Protein 5AVD (pdb70)

CATH classification: 2.40.10.10 (+1 more: 2.40.10.10)

Sequence (240 aa):
VVGGGTTEEAQRRNNSWPSQISLQYRSGSSWAHTCCGGTLIRRQNNWVMTAAHCCVDREELTFRVVVGEHNLNNQNNGTEQYVGVQKKIVVHPYWNTTDDVAAGYDIALLRRLAQSVTLNSYVQLGVVLPRAGTIILLANNSPCYITGWGLTRTNGQQLAQQTLQQAYLLPTVDYAICSSSSYWGSSTVVKNNSMVCAGGGDDGGVVRSGCQGDSGGPLHCLVNGQYAVHGVTSFVSSRRLGCNVTRKPTVFTRVSAYISWINNVIASSN

Organism: Sus scrofa (NCBI:txid9823)

Radius of gyration: 16.13 Å; Cα contacts (8 Å, |Δi|>4): 700; chains: 1; bounding box: 45×36×41 Å

InterPro domains:
  IPR001254 Serine proteases, trypsin domain [PF00089] (27-259)
  IPR001254 Serine proteases, trypsin domain [PS50240] (27-264)
  IPR001254 Serine proteases, trypsin domain [SM00020] (26-259)
  IPR001254 Serine proteases, trypsin domain [cd00190] (27-262)
  IPR001314 Peptidase S1A, chymotrypsin family [PR00722] (57-72)
  IPR001314 Peptidase S1A, chymotrypsin family [PR00722] (115-129)
  IPR001314 Peptidase S1A, chymotrypsin family [PR00722] (207-219)
  IPR009003 Peptidase S1, PA clan [SSF50494] (20-264)
  IPR018114 Serine proteases, trypsin family, histidine active site [PS00134] (67-72)
  IPR033116 Serine proteases, trypsin family, serine active site [PS00135] (208-219)
  IPR050850 Peptidase S1 family, Elastase subfamily [PTHR24257] (5-263)

Secondary structure (DSSP, 8-state):
-BS-EEPPTTS-TTEEEEEEEETTEEEEEEEEEEEETTEEEE-GGGG-S---EEEEES--BTTS--S--EEEEEEEEEE-TT--TT-GGG----EEEEESSPPPPBTTB-PPPPPPTT--PPTT--EEEEES-BSSTT--B-SB-EEEE--EE-HHHHTSTTTTGGG--TTEEEE--SSS-B--TT-TT-EEEEEETTEEEEEEEEEE-BTTBSSBTTB-EEEEEGGGSHHHHHHHHHT-

Structure (mmCIF, N/CA/C/O backbone):
data_5AVD
#
_entry.id   5AVD
#
_cell.length_a   49.992
_cell.length_b   58.210
_cell.length_c   74.425
_cell.angle_alpha   90.00
_cell.angle_beta   90.00
_cell.angle_gamma   90.00
#
_symmetry.space_group_name_H-M   'P 21 21 21'
#
loop_
_entity.id
_entity.type
_entity.pdbx_description
1 polymer 'Chymotrypsin-like elastase family member 1'
2 non-polymer 'SULFATE ION'
3 water water
#
loop_
_atom_site.group_PDB
_atom_site.id
_atom_site.type_symbol
_atom_site.label_atom_id
_atom_site.label_alt_id
_atom_site.label_comp_id
_atom_site.label_asym_id
_atom_site.label_entity_id
_atom_site.label_seq_id
_atom_site.pdbx_PDB_ins_code
_atom_site.Cartn_x
_atom_site.Cartn_y
_atom_site.Cartn_z
_atom_site.occupancy
_atom_site.B_iso_or_equiv
_atom_site.auth_seq_id
_atom_site.auth_comp_id
_atom_site.auth_asym_id
_atom_site.auth_atom_id
_atom_site.pdbx_PDB_model_num
ATOM 1 N N . VAL A 1 1 ? -10.757 33.026 35.346 1.00 5.10 16 VAL A N 1
ATOM 2 C CA . VAL A 1 1 ? -11.694 33.785 36.251 1.00 5.11 16 VAL A CA 1
ATOM 3 C C . VAL A 1 1 ? -12.804 34.355 35.376 1.00 5.30 16 VAL A C 1
ATOM 4 O O . VAL A 1 1 ? -12.540 35.103 34.440 1.00 5.95 16 VAL A O 1
ATOM 8 N N . VAL A 1 2 ? -14.043 33.954 35.716 1.00 5.49 17 VAL A N 1
ATOM 9 C CA . VAL A 1 2 ? -15.229 34.488 35.048 1.00 5.88 17 VAL A CA 1
ATOM 10 C C . VAL A 1 2 ? -15.704 35.707 35.854 1.00 5.77 17 VAL A C 1
ATOM 11 O O . VAL A 1 2 ? -15.799 35.678 37.062 1.00 6.32 17 VAL A O 1
ATOM 15 N N . GLY A 1 3 ? -15.988 36.794 35.103 1.00 6.15 18 GLY A N 1
ATOM 16 C CA . GLY A 1 3 ? -16.599 37.935 35.742 1.00 6.45 18 GLY A CA 1
ATOM 17 C C . GLY A 1 3 ? -15.657 38.741 36.585 1.00 6.27 18 GLY A C 1
ATOM 18 O O . GLY A 1 3 ? -16.118 39.496 37.459 1.00 7.25 18 GLY A O 1
ATOM 19 N N A GLY A 1 4 ? -14.345 38.634 36.422 0.50 4.97 19 GLY A N 1
ATOM 20 N N B GLY A 1 4 ? -14.368 38.631 36.114 0.50 8.50 19 GLY A N 1
ATOM 21 C CA A GLY A 1 4 ? -13.401 39.450 37.105 0.50 4.12 19 GLY A CA 1
ATOM 22 C CA B GLY A 1 4 ? -13.145 39.221 36.641 0.50 11.74 19 GLY A CA 1
ATOM 23 C C A GLY A 1 4 ? -12.965 40.707 36.341 0.50 3.58 19 GLY A C 1
ATOM 24 C C B GLY A 1 4 ? -12.868 40.538 35.971 0.50 11.24 19 GLY A C 1
ATOM 25 O O A GLY A 1 4 ? -13.647 41.154 35.408 0.50 5.23 19 GLY A O 1
ATOM 26 O O B GLY A 1 4 ? -13.456 40.963 34.993 0.50 12.68 19 GLY A O 1
ATOM 27 N N A THR A 1 5 ? -11.865 41.292 36.853 0.50 3.33 20 THR A N 1
ATOM 28 N N B THR A 1 5 ? -11.882 41.145 36.529 0.50 8.10 20 THR A N 1
ATOM 29 C CA A THR A 1 5 ? -11.230 42.471 36.280 0.50 3.72 20 THR A CA 1
ATOM 30 C CA B THR A 1 5 ? -11.332 42.329 35.924 0.50 8.12 20 THR A CA 1
ATOM 31 C C A THR A 1 5 ? -9.727 42.238 36.206 0.50 3.70 20 THR A C 1
ATOM 32 C C B THR A 1 5 ? -9.822 42.127 35.935 0.50 7.30 20 THR A C 1
ATOM 33 O O A THR A 1 5 ? -9.192 41.366 36.857 0.50 3.38 20 THR A O 1
ATOM 34 O O B THR A 1 5 ? -9.357 41.151 36.557 0.50 10.69 20 THR A O 1
ATOM 41 N N A GLU A 1 6 ? -9.099 42.960 35.291 0.50 5.73 21 GLU A N 1
ATOM 42 N N B GLU A 1 6 ? -9.032 43.026 35.334 0.50 5.98 21 GLU A N 1
ATOM 43 C CA A GLU A 1 6 ? -7.647 42.869 35.245 0.50 5.81 21 GLU A CA 1
ATOM 44 C CA B GLU A 1 6 ? -7.566 42.889 35.236 0.50 5.85 21 GLU A CA 1
ATOM 45 C C A GLU A 1 6 ? -7.042 43.374 36.559 0.50 5.83 21 GLU A C 1
ATOM 46 C C B GLU A 1 6 ? -6.956 43.406 36.519 0.50 5.91 21 GLU A C 1
ATOM 47 O O A GLU A 1 6 ? -7.363 44.491 37.035 0.50 6.72 21 GLU A O 1
ATOM 48 O O B GLU A 1 6 ? -7.156 44.559 36.926 0.50 6.92 21 GLU A O 1
ATOM 59 N N . ALA A 1 7 ? -6.108 42.597 37.130 1.00 5.76 22 ALA A N 1
ATOM 60 C CA . ALA A 1 7 ? -5.363 43.009 38.331 1.00 6.22 22 ALA A CA 1
ATOM 61 C C . ALA A 1 7 ? -4.329 44.067 37.950 1.00 6.37 22 ALA A C 1
ATOM 62 O O . ALA A 1 7 ? -3.791 44.117 36.857 1.00 6.85 22 ALA A O 1
ATOM 64 N N . GLN A 1 8 ? -3.967 44.899 38.953 1.00 7.16 23 GLN A N 1
ATOM 65 C CA . GLN A 1 8 ? -2.739 45.665 38.862 1.00 7.79 23 GLN A CA 1
ATOM 66 C C . GLN A 1 8 ? -1.556 44.700 38.804 1.00 7.45 23 GLN A C 1
ATOM 67 O O . GLN A 1 8 ? -1.583 43.644 39.430 1.00 7.47 23 GLN A O 1
ATOM 73 N N A ARG A 1 9 ? -0.478 45.116 38.137 0.50 7.51 24 ARG A N 1
ATOM 74 N N B ARG A 1 9 ? -0.477 45.116 38.138 0.50 7.69 24 ARG A N 1
ATOM 75 C CA A ARG A 1 9 ? 0.652 44.210 37.910 0.50 7.20 24 ARG A CA 1
ATOM 76 C CA B ARG A 1 9 ? 0.651 44.206 37.901 0.50 7.40 24 ARG A CA 1
ATOM 77 C C A ARG A 1 9 ? 1.398 43.825 39.187 0.50 6.57 24 ARG A C 1
ATOM 78 C C B ARG A 1 9 ? 1.401 43.815 39.162 0.50 6.91 24 ARG A C 1
ATOM 79 O O A ARG A 1 9 ? 2.055 42.797 39.201 0.50 6.51 24 ARG A O 1
ATOM 80 O O B ARG A 1 9 ? 2.061 42.790 39.199 0.50 7.67 24 ARG A O 1
ATOM 95 N N A ASN A 1 10 ? 1.305 44.637 40.243 0.50 7.36 25 ASN A N 1
ATOM 96 N N B ASN A 1 10 ? 1.345 44.643 40.184 0.50 7.22 25 ASN A N 1
ATOM 97 C CA A ASN A 1 10 ? 1.985 44.393 41.491 0.50 7.89 25 ASN A CA 1
ATOM 98 C CA B ASN A 1 10 ? 2.017 44.342 41.442 0.50 7.22 25 ASN A CA 1
ATOM 99 C C A ASN A 1 10 ? 1.053 43.974 42.618 0.50 7.34 25 ASN A C 1
ATOM 100 C C B ASN A 1 10 ? 1.052 43.979 42.603 0.50 7.14 25 ASN A C 1
ATOM 101 O O A ASN A 1 10 ? 1.500 43.847 43.750 0.50 8.53 25 ASN A O 1
ATOM 102 O O B ASN A 1 10 ? 1.473 43.888 43.740 0.50 8.51 25 ASN A O 1
ATOM 111 N N . SER A 1 11 ? -0.227 43.699 42.325 1.00 7.08 26 SER A N 1
ATOM 112 C CA . SER A 1 11 ? -1.145 43.356 43.400 1.00 7.34 26 SER A CA 1
ATOM 113 C C . SER A 1 11 ? -0.921 41.960 44.018 1.00 6.51 26 SER A C 1
ATOM 114 O O . SER A 1 11 ? -1.113 41.791 45.203 1.00 7.61 26 SER A O 1
ATOM 117 N N . TRP A 1 12 ? -0.569 40.995 43.155 1.00 5.80 27 TRP A N 1
ATOM 118 C CA . TRP A 1 12 ? -0.582 39.601 43.572 1.00 5.29 27 TRP A CA 1
ATOM 119 C C . TRP A 1 12 ? 0.764 38.956 43.225 1.00 5.11 27 TRP A C 1
ATOM 120 O O . TRP A 1 12 ? 0.839 38.017 42.427 1.00 5.35 27 TRP A O 1
ATOM 131 N N . PRO A 1 13 ? 1.852 39.456 43.837 1.00 5.31 28 PRO A N 1
ATOM 132 C CA . PRO A 1 13 ? 3.189 39.049 43.391 1.00 5.24 28 PRO A CA 1
ATOM 133 C C . PRO A 1 13 ? 3.579 37.613 43.743 1.00 4.87 28 PRO A C 1
ATOM 134 O O . PRO A 1 13 ? 4.630 37.151 43.287 1.00 5.51 28 PRO A O 1
ATOM 138 N N . SER A 1 14 ? 2.758 36.894 44.522 1.00 4.92 29 SER A N 1
ATOM 139 C CA . SER A 1 14 ? 3.009 35.480 44.747 1.00 5.00 29 SER A CA 1
ATOM 140 C C . SER A 1 14 ? 2.356 34.582 43.686 1.00 4.61 29 SER A C 1
ATOM 141 O O . SER A 1 14 ? 2.603 33.383 43.681 1.00 5.13 29 SER A O 1
ATOM 144 N N . GLN A 1 15 ? 1.492 35.141 42.827 1.00 4.53 30 GLN A N 1
ATOM 145 C CA . GLN A 1 15 ? 0.836 34.335 41.817 1.00 4.39 30 GLN A CA 1
ATOM 146 C C . GLN A 1 15 ? 1.839 33.881 40.761 1.00 4.34 30 GLN A C 1
ATOM 147 O O . GLN A 1 15 ? 2.546 34.724 40.173 1.00 5.01 30 GLN A O 1
ATOM 153 N N . ILE A 1 16 ? 1.852 32.590 40.457 1.00 4.32 31 ILE A N 1
ATOM 154 C CA . ILE A 1 16 ? 2.705 32.048 39.405 1.00 4.46 31 ILE A CA 1
ATOM 155 C C . ILE A 1 16 ? 1.835 31.443 38.311 1.00 4.31 31 ILE A C 1
ATOM 156 O O . ILE A 1 16 ? 0.671 31.085 38.511 1.00 4.56 31 ILE A O 1
ATOM 161 N N . SER A 1 17 ? 2.456 31.309 37.116 1.00 4.60 32 SER A N 1
ATOM 162 C CA . SER A 1 17 ? 1.886 30.542 36.009 1.00 4.78 32 SER A CA 1
ATOM 163 C C . SER A 1 17 ? 2.686 29.239 35.901 1.00 4.91 32 SER A C 1
ATOM 164 O O . SER A 1 17 ? 3.913 29.262 35.751 1.00 5.40 32 SER A O 1
ATOM 167 N N . LEU A 1 18 ? 1.968 28.119 36.003 1.00 4.97 33 LEU A N 1
ATOM 168 C CA . LEU A 1 18 ? 2.532 26.784 35.815 1.00 5.32 33 LEU A CA 1
ATOM 169 C C . LEU A 1 18 ? 2.269 26.397 34.368 1.00 5.24 33 LEU A C 1
ATOM 170 O O . LEU A 1 18 ? 1.112 26.385 33.938 1.00 5.85 33 LEU A O 1
ATOM 175 N N . GLN A 1 19 ? 3.352 26.089 33.651 1.00 5.58 34 GLN A N 1
ATOM 176 C CA . GLN A 1 19 ? 3.282 25.890 32.221 1.00 5.88 34 GLN A CA 1
ATOM 177 C C . GLN A 1 19 ? 3.892 24.552 31.877 1.00 6.00 34 GLN A C 1
ATOM 178 O O . GLN A 1 19 ? 4.791 24.067 32.572 1.00 7.61 34 GLN A O 1
ATOM 184 N N . TYR A 1 20 ? 3.435 23.949 30.769 1.00 7.09 35 TYR A N 1
ATOM 185 C CA . TYR A 1 20 ? 4.011 22.707 30.287 1.00 7.42 35 TYR A CA 1
ATOM 186 C C . TYR A 1 20 ? 4.595 22.896 28.912 1.00 7.59 35 TYR A C 1
ATOM 187 O O . TYR A 1 20 ? 4.163 23.734 28.145 1.00 8.21 35 TYR A O 1
ATOM 196 N N . ARG A 1 21 ? 5.575 22.043 28.586 1.00 8.58 36 ARG A N 1
ATOM 197 C CA . ARG A 1 21 ? 6.175 22.085 27.272 1.00 9.79 36 ARG A CA 1
ATOM 198 C C . ARG A 1 21 ? 5.232 21.488 26.266 1.00 11.74 36 ARG A C 1
ATOM 199 O O . ARG A 1 21 ? 4.761 20.344 26.433 1.00 13.76 36 ARG A O 1
ATOM 207 N N . SER A 1 22 ? 4.974 22.274 25.231 1.00 14.17 37 SER A N 1
ATOM 208 C CA . SER A 1 22 ? 4.088 21.898 24.166 1.00 20.20 37 SER A CA 1
ATOM 209 C C . SER A 1 22 ? 4.848 22.162 22.883 1.00 24.74 37 SER A C 1
ATOM 210 O O . SER A 1 22 ? 4.938 23.282 22.449 1.00 31.94 37 SER A O 1
ATOM 213 N N . GLY A 1 23 ? 5.388 21.118 22.268 1.00 39.82 38 GLY A N 1
ATOM 214 C CA . GLY A 1 23 ? 6.238 21.304 21.096 1.00 48.04 38 GLY A CA 1
ATOM 215 C C . GLY A 1 23 ? 7.483 22.118 21.384 1.00 30.04 38 GLY A C 1
ATOM 216 O O . GLY A 1 23 ? 8.247 21.774 22.267 1.00 40.20 38 GLY A O 1
ATOM 217 N N . SER A 1 24 ? 7.691 23.196 20.635 1.00 40.12 39 SER A N 1
ATOM 218 C CA . SER A 1 24 ? 8.793 24.109 20.907 1.00 29.30 39 SER A CA 1
ATOM 219 C C . SER A 1 24 ? 8.359 25.327 21.742 1.00 30.50 39 SER A C 1
ATOM 220 O O . SER A 1 24 ? 9.071 26.314 21.793 1.00 47.00 39 SER A O 1
ATOM 223 N N . SER A 1 25 ? 7.179 25.259 22.357 1.00 19.34 40 SER A N 1
ATOM 224 C CA . SER A 1 25 ? 6.652 26.303 23.103 1.00 17.37 40 SER A CA 1
ATOM 225 C C . SER A 1 25 ? 6.238 25.827 24.474 1.00 13.22 40 SER A C 1
ATOM 226 O O . SER A 1 25 ? 6.426 24.671 24.849 1.00 14.07 40 SER A O 1
ATOM 229 N N . TRP A 1 26 ? 5.672 26.727 25.216 1.00 11.04 41 TRP A N 1
ATOM 230 C CA . TRP A 1 26 ? 5.195 26.513 26.568 1.00 10.60 41 TRP A CA 1
ATOM 231 C C . TRP A 1 26 ? 3.762 26.982 26.636 1.00 10.45 41 TRP A C 1
ATOM 232 O O . TRP A 1 26 ? 3.440 28.010 26.034 1.00 14.70 41 TRP A O 1
ATOM 243 N N . ALA A 1 27 ? 2.918 26.272 27.378 1.00 8.81 42 ALA A N 1
ATOM 244 C CA . ALA A 1 27 ? 1.505 26.618 27.537 1.00 9.85 42 ALA A CA 1
ATOM 245 C C . ALA A 1 27 ? 1.139 26.690 28.985 1.00 7.58 42 ALA A C 1
ATOM 246 O O . ALA A 1 27 ? 1.419 25.796 29.762 1.00 7.55 42 ALA A O 1
ATOM 248 N N . HIS A 1 28 ? 0.462 27.770 29.384 1.00 7.78 43 HIS A N 1
ATOM 249 C CA . HIS A 1 28 ? -0.107 27.863 30.709 1.00 6.61 43 HIS A CA 1
ATOM 250 C C . HIS A 1 28 ? -1.133 26.778 30.901 1.00 6.53 43 HIS A C 1
ATOM 251 O O . HIS A 1 28 ? -2.038 26.598 30.074 1.00 8.47 43 HIS A O 1
ATOM 258 N N . THR A 1 29 ? -1.050 26.106 32.056 1.00 6.34 44 THR A N 1
ATOM 259 C CA . THR A 1 29 ? -2.098 25.157 32.462 1.00 6.63 44 THR A CA 1
ATOM 260 C C . THR A 1 29 ? -2.751 25.497 33.780 1.00 6.52 44 THR A C 1
ATOM 261 O O . THR A 1 29 ? -3.933 25.262 33.946 1.00 9.16 44 THR A O 1
ATOM 265 N N A CYS A 1 30 ? -1.986 26.045 34.749 0.70 5.49 45 CYS A N 1
ATOM 266 N N B CYS A 1 30 ? -2.001 25.909 34.797 0.30 5.97 45 CYS A N 1
ATOM 267 C CA A CYS A 1 30 ? -2.490 26.179 36.112 0.70 5.45 45 CYS A CA 1
ATOM 268 C CA B CYS A 1 30 ? -2.595 26.157 36.096 0.30 5.72 45 CYS A CA 1
ATOM 269 C C A CYS A 1 30 ? -1.869 27.422 36.728 0.70 3.75 45 CYS A C 1
ATOM 270 C C B CYS A 1 30 ? -1.814 27.205 36.873 0.30 5.66 45 CYS A C 1
ATOM 271 O O A CYS A 1 30 ? -0.821 27.877 36.290 0.70 3.13 45 CYS A O 1
ATOM 272 O O B CYS A 1 30 ? -0.615 27.306 36.675 0.30 8.87 45 CYS A O 1
ATOM 277 N N . GLY A 1 31 ? -2.463 27.817 37.852 1.00 4.88 46 GLY A N 1
ATOM 278 C CA . GLY A 1 31 ? -1.800 28.742 38.743 1.00 4.78 46 GLY A CA 1
ATOM 279 C C . GLY A 1 31 ? -1.023 28.024 39.846 1.00 4.71 46 GLY A C 1
ATOM 280 O O . GLY A 1 31 ? -0.976 26.804 39.942 1.00 5.26 46 GLY A O 1
ATOM 281 N N . GLY A 1 32 ? -0.431 28.850 40.700 1.00 5.08 47 GLY A N 1
ATOM 282 C CA . GLY A 1 32 ? 0.268 28.401 41.894 1.00 4.96 47 GLY A CA 1
ATOM 283 C C . GLY A 1 32 ? 0.599 29.641 42.712 1.00 4.50 47 GLY A C 1
ATOM 284 O O . GLY A 1 32 ? 0.418 30.779 42.259 1.00 4.74 47 GLY A O 1
ATOM 285 N N . THR A 1 33 ? 1.142 29.389 43.904 1.00 4.73 48 THR A N 1
ATOM 286 C CA . THR A 1 33 ? 1.590 30.432 44.812 1.00 4.83 48 THR A CA 1
ATOM 287 C C . THR A 1 33 ? 3.045 30.175 45.161 1.00 4.85 48 THR A C 1
ATOM 288 O O . THR A 1 33 ? 3.403 29.084 45.627 1.00 5.33 48 THR A O 1
ATOM 292 N N . LEU A 1 34 ? 3.884 31.193 44.981 1.00 4.85 49 LEU A N 1
ATOM 293 C CA . LEU A 1 34 ? 5.268 31.119 45.413 1.00 5.30 49 LEU A CA 1
ATOM 294 C C . LEU A 1 34 ? 5.289 31.171 46.955 1.00 5.44 49 LEU A C 1
ATOM 295 O O . LEU A 1 34 ? 4.795 32.144 47.510 1.00 6.39 49 LEU A O 1
ATOM 300 N N . ILE A 1 35 ? 5.839 30.142 47.611 1.00 5.71 50 ILE A N 1
ATOM 301 C CA . ILE A 1 35 ? 5.838 30.112 49.066 1.00 6.32 50 ILE A CA 1
ATOM 302 C C . ILE A 1 35 ? 7.247 30.104 49.669 1.00 6.99 50 ILE A C 1
ATOM 303 O O . ILE A 1 35 ? 7.381 30.387 50.869 1.00 8.20 50 ILE A O 1
ATOM 308 N N A ARG A 1 36 ? 8.275 29.823 48.888 0.50 6.81 51 ARG A N 1
ATOM 309 N N B ARG A 1 36 ? 8.274 29.757 48.886 0.50 6.94 51 ARG A N 1
ATOM 310 C CA A ARG A 1 36 ? 9.667 30.137 49.235 0.50 7.05 51 ARG A CA 1
ATOM 311 C CA B ARG A 1 36 ? 9.679 30.022 49.199 0.50 6.99 51 ARG A CA 1
ATOM 312 C C A ARG A 1 36 ? 10.290 30.630 47.931 0.50 6.19 51 ARG A C 1
ATOM 313 C C B ARG A 1 36 ? 10.301 30.493 47.899 0.50 7.13 51 ARG A C 1
ATOM 314 O O A ARG A 1 36 ? 9.714 30.489 46.869 0.50 5.09 51 ARG A O 1
ATOM 315 O O B ARG A 1 36 ? 9.718 30.322 46.831 0.50 6.82 51 ARG A O 1
ATOM 330 N N . GLN A 1 37 ? 11.521 31.026 47.959 1.00 7.83 52 GLN A N 1
ATOM 331 C CA . GLN A 1 37 ? 12.141 31.452 46.704 1.00 8.01 52 GLN A CA 1
ATOM 332 C C . GLN A 1 37 ? 12.329 30.282 45.724 1.00 7.75 52 GLN A C 1
ATOM 333 O O . GLN A 1 37 ? 12.434 30.526 44.533 1.00 8.64 52 GLN A O 1
ATOM 339 N N A ASN A 1 38 ? 12.355 29.047 46.234 0.50 7.76 53 ASN A N 1
ATOM 340 N N B ASN A 1 38 ? 12.353 29.051 46.232 0.50 7.68 53 ASN A N 1
ATOM 341 C CA A ASN A 1 38 ? 12.481 27.860 45.413 0.50 8.20 53 ASN A CA 1
ATOM 342 C CA B ASN A 1 38 ? 12.465 27.903 45.377 0.50 7.94 53 ASN A CA 1
ATOM 343 C C A ASN A 1 38 ? 11.345 26.835 45.607 0.50 7.39 53 ASN A C 1
ATOM 344 C C B ASN A 1 38 ? 11.350 26.836 45.614 0.50 7.33 53 ASN A C 1
ATOM 345 O O A ASN A 1 38 ? 11.527 25.681 45.255 0.50 8.04 53 ASN A O 1
ATOM 346 O O B ASN A 1 38 ? 11.530 25.684 45.261 0.50 8.03 53 ASN A O 1
ATOM 355 N N . TRP A 1 39 ? 10.160 27.289 46.098 1.00 6.59 54 TRP A N 1
ATOM 356 C CA . TRP A 1 39 ? 9.042 26.361 46.227 1.00 6.65 54 TRP A CA 1
ATOM 357 C C . TRP A 1 39 ? 7.739 27.053 45.841 1.00 5.97 54 TRP A C 1
ATOM 358 O O . TRP A 1 39 ? 7.456 28.179 46.250 1.00 6.29 54 TRP A O 1
ATOM 369 N N . VAL A 1 40 ? 6.912 26.290 45.098 1.00 5.75 55 VAL A N 1
ATOM 370 C CA . VAL A 1 40 ? 5.583 26.706 44.709 1.00 5.38 55 VAL A CA 1
ATOM 371 C C . VAL A 1 40 ? 4.554 25.706 45.247 1.00 5.34 55 VAL A C 1
ATOM 372 O O . VAL A 1 40 ? 4.752 24.490 45.185 1.00 6.31 55 VAL A O 1
ATOM 376 N N . MET A 1 41 ? 3.427 26.249 45.719 1.00 5.16 56 MET A N 1
ATOM 377 C CA . MET A 1 41 ? 2.267 25.477 46.118 1.00 5.46 56 MET A CA 1
ATOM 378 C C . MET A 1 41 ? 1.234 25.532 44.975 1.00 4.98 56 MET A C 1
ATOM 379 O O . MET A 1 41 ? 0.904 26.602 44.484 1.00 5.45 56 MET A O 1
ATOM 384 N N . THR A 1 42 ? 0.741 24.361 44.575 1.00 5.39 57 THR A N 1
ATOM 385 C CA . THR A 1 42 ? -0.261 24.264 43.511 1.00 5.28 57 THR A CA 1
ATOM 386 C C . THR A 1 42 ? -1.218 23.137 43.881 1.00 5.22 57 THR A C 1
ATOM 387 O O . THR A 1 42 ? -1.181 22.582 44.976 1.00 5.91 57 THR A O 1
ATOM 391 N N . ALA A 1 43 ? -2.127 22.816 42.924 1.00 5.35 58 ALA A N 1
ATOM 392 C CA . ALA A 1 43 ? -3.040 21.691 43.101 1.00 5.58 58 ALA A CA 1
ATOM 393 C C . ALA A 1 43 ? -2.372 20.414 42.607 1.00 5.78 58 ALA A C 1
ATOM 394 O O . ALA A 1 43 ? -1.707 20.398 41.559 1.00 6.76 58 ALA A O 1
ATOM 396 N N . ALA A 1 44 ? -2.579 19.307 43.329 1.00 6.00 59 ALA A N 1
ATOM 397 C CA . ALA A 1 44 ? -2.147 18.000 42.856 1.00 6.46 59 ALA A CA 1
ATOM 398 C C . ALA A 1 44 ? -2.638 17.689 41.449 1.00 6.32 59 ALA A C 1
ATOM 399 O O . ALA A 1 44 ? -1.898 17.126 40.642 1.00 7.24 59 ALA A O 1
ATOM 401 N N . HIS A 1 45 ? -3.905 18.028 41.167 1.00 6.55 60 HIS A N 1
ATOM 402 C CA . HIS A 1 45 ? -4.452 17.576 39.892 1.00 6.91 60 HIS A CA 1
ATOM 403 C C . HIS A 1 45 ? -3.753 18.273 38.725 1.00 7.29 60 HIS A C 1
ATOM 404 O O . HIS A 1 45 ? -3.790 17.763 37.599 1.00 8.86 60 HIS A O 1
ATOM 411 N N A CYS A 1 46 ? -3.159 19.431 38.945 0.70 6.49 61 CYS A N 1
ATOM 412 N N B CYS A 1 46 ? -3.071 19.384 39.021 0.30 6.92 61 CYS A N 1
ATOM 413 C CA A CYS A 1 46 ? -2.415 20.097 37.867 0.70 6.80 61 CYS A CA 1
ATOM 414 C CA B CYS A 1 46 ? -2.318 20.154 38.027 0.30 7.45 61 CYS A CA 1
ATOM 415 C C A CYS A 1 46 ? -1.210 19.324 37.411 0.70 8.29 61 CYS A C 1
ATOM 416 C C B CYS A 1 46 ? -1.128 19.395 37.445 0.30 8.63 61 CYS A C 1
ATOM 417 O O A CYS A 1 46 ? -0.783 19.535 36.264 0.70 6.92 61 CYS A O 1
ATOM 418 O O B CYS A 1 46 ? -0.408 19.907 36.628 0.30 12.23 61 CYS A O 1
ATOM 423 N N . VAL A 1 47 ? -0.642 18.486 38.240 1.00 8.66 62 VAL A N 1
ATOM 424 C CA . VAL A 1 47 ? 0.542 17.747 37.875 1.00 9.48 62 VAL A CA 1
ATOM 425 C C . VAL A 1 47 ? 0.261 16.243 37.682 1.00 9.69 62 VAL A C 1
ATOM 426 O O . VAL A 1 47 ? 1.177 15.433 37.761 1.00 11.23 62 VAL A O 1
ATOM 430 N N . ASP A 1 48 ? -0.997 15.841 37.494 1.00 10.23 63 ASP A N 1
ATOM 431 C CA . ASP A 1 48 ? -1.259 14.338 37.216 1.00 14.91 63 ASP A CA 1
ATOM 432 C C . ASP A 1 48 ? -0.538 13.958 35.923 1.00 10.21 63 ASP A C 1
ATOM 433 O O . ASP A 1 48 ? -0.055 12.828 35.903 1.00 12.58 63 ASP A O 1
ATOM 438 N N . ARG A 1 49 ? -0.523 14.795 34.895 1.00 10.25 64 ARG A N 1
ATOM 439 C CA . ARG A 1 49 ? 0.140 14.436 33.646 1.00 10.23 64 ARG A CA 1
ATOM 440 C C . ARG A 1 49 ? 1.661 14.518 33.788 1.00 9.82 64 ARG A C 1
ATOM 441 O O . ARG A 1 49 ? 2.184 15.417 34.417 1.00 11.42 64 ARG A O 1
ATOM 449 N N A GLU A 1 50 ? 2.316 13.523 33.224 0.50 7.70 65 GLU A N 1
ATOM 450 N N B GLU A 1 50 ? 2.247 13.538 33.095 0.50 11.35 65 GLU A N 1
ATOM 451 C CA A GLU A 1 50 ? 3.752 13.496 33.306 0.50 9.37 65 GLU A CA 1
ATOM 452 C CA B GLU A 1 50 ? 3.657 13.263 32.959 0.50 11.83 65 GLU A CA 1
ATOM 453 C C A GLU A 1 50 ? 4.397 14.285 32.179 0.50 8.93 65 GLU A C 1
ATOM 454 C C B GLU A 1 50 ? 4.382 14.299 32.075 0.50 13.25 65 GLU A C 1
ATOM 455 O O A GLU A 1 50 ? 5.226 13.806 31.444 0.50 9.24 65 GLU A O 1
ATOM 456 O O B GLU A 1 50 ? 5.263 13.927 31.335 0.50 18.66 65 GLU A O 1
ATOM 467 N N . LEU A 1 51 ? 4.246 15.570 32.346 1.00 9.43 66 LEU A N 1
ATOM 468 C CA . LEU A 1 51 ? 4.706 16.636 31.469 1.00 9.64 66 LEU A CA 1
ATOM 469 C C . LEU A 1 51 ? 5.981 17.261 31.976 1.00 8.87 66 LEU A C 1
ATOM 470 O O . LEU A 1 51 ? 6.367 17.061 33.109 1.00 10.08 66 LEU A O 1
ATOM 475 N N . THR A 1 52 ? 6.616 18.058 31.117 1.00 9.70 67 THR A N 1
ATOM 476 C CA . THR A 1 52 ? 7.700 18.906 31.542 1.00 9.47 67 THR A CA 1
ATOM 477 C C . THR A 1 52 ? 7.111 20.230 31.945 1.00 8.12 67 THR A C 1
ATOM 478 O O . THR A 1 52 ? 6.486 20.880 31.122 1.00 8.64 67 THR A O 1
ATOM 482 N N . PHE A 1 53 ? 7.290 20.611 33.204 1.00 7.99 68 PHE A N 1
ATOM 483 C CA . PHE A 1 53 ? 6.704 21.835 33.737 1.00 7.26 68 PHE A CA 1
ATOM 484 C C . PHE A 1 53 ? 7.792 22.910 34.016 1.00 7.10 68 PHE A C 1
ATOM 485 O O . PHE A 1 53 ? 8.924 22.615 34.425 1.00 8.08 68 PHE A O 1
ATOM 493 N N . ARG A 1 54 ? 7.352 24.156 33.869 1.00 6.74 69 ARG A N 1
ATOM 494 C CA . ARG A 1 54 ? 8.131 25.297 34.341 1.00 6.75 69 ARG A CA 1
ATOM 495 C C . ARG A 1 54 ? 7.172 26.220 35.091 1.00 5.98 69 ARG A C 1
ATOM 496 O O . ARG A 1 54 ? 5.954 26.174 34.910 1.00 6.34 69 ARG A O 1
ATOM 504 N N . VAL A 1 55 ? 7.781 27.104 35.887 1.00 6.16 70 VAL A N 1
ATOM 505 C CA . VAL A 1 55 ? 7.061 28.144 36.597 1.00 6.20 70 VAL A CA 1
ATOM 506 C C . VAL A 1 55 ? 7.543 29.484 36.072 1.00 5.99 70 VAL A C 1
ATOM 507 O O . VAL A 1 55 ? 8.729 29.718 35.864 1.00 6.89 70 VAL A O 1
ATOM 511 N N . VAL A 1 56 ? 6.567 30.396 35.899 1.00 5.80 71 VAL A N 1
ATOM 512 C CA . VAL A 1 56 ? 6.861 31.786 35.566 1.00 5.42 71 VAL A CA 1
ATOM 513 C C . VAL A 1 56 ? 6.398 32.647 36.732 1.00 5.33 71 VAL A C 1
ATOM 514 O O . VAL A 1 56 ? 5.212 32.615 37.093 1.00 5.62 71 VAL A O 1
ATOM 518 N N . VAL A 1 57 ? 7.347 33.375 37.317 1.00 5.50 72 VAL A N 1
ATOM 519 C CA . VAL A 1 57 ? 7.058 34.348 38.363 1.00 5.33 72 VAL A CA 1
ATOM 520 C C . VAL A 1 57 ? 7.082 35.742 37.752 1.00 5.21 72 VAL A C 1
ATOM 521 O O . VAL A 1 57 ? 7.716 35.980 36.728 1.00 5.87 72 VAL A O 1
ATOM 525 N N . GLY A 1 58 ? 6.389 36.680 38.409 1.00 5.36 73 GLY A N 1
ATOM 526 C CA . GLY A 1 58 ? 6.348 38.040 37.947 1.00 5.67 73 GLY A CA 1
ATOM 527 C C . GLY A 1 58 ? 5.510 38.233 36.690 1.00 5.43 73 GLY A C 1
ATOM 528 O O . GLY A 1 58 ? 5.583 39.316 36.081 1.00 5.79 73 GLY A O 1
ATOM 529 N N . GLU A 1 59 ? 4.747 37.232 36.293 1.00 5.12 74 GLU A N 1
ATOM 530 C CA . GLU A 1 59 ? 4.000 37.289 35.035 1.00 5.11 74 GLU A CA 1
ATOM 531 C C . GLU A 1 59 ? 2.726 38.121 35.212 1.00 4.98 74 GLU A C 1
ATOM 532 O O . GLU A 1 59 ? 2.129 38.190 36.296 1.00 5.38 74 GLU A O 1
ATOM 538 N N . HIS A 1 60 ? 2.311 38.701 34.090 1.00 5.49 75 HIS A N 1
ATOM 539 C CA . HIS A 1 60 ? 1.116 39.508 34.035 1.00 5.23 75 HIS A CA 1
ATOM 540 C C . HIS A 1 60 ? 0.310 39.209 32.764 1.00 5.16 75 HIS A C 1
ATOM 541 O O . HIS A 1 60 ? -0.876 38.861 32.859 1.00 5.53 75 HIS A O 1
ATOM 548 N N . ASN A 1 61 ? 0.916 39.393 31.594 1.00 5.97 76 ASN A N 1
ATOM 549 C CA . ASN A 1 61 ? 0.238 39.189 30.333 1.00 6.35 76 ASN A CA 1
ATOM 550 C C . ASN A 1 61 ? 0.902 37.992 29.633 1.00 6.56 76 ASN A C 1
ATOM 551 O O . ASN A 1 61 ? 2.044 38.098 29.179 1.00 7.49 76 ASN A O 1
ATOM 556 N N . LEU A 1 62 ? 0.196 36.852 29.588 1.00 6.89 77 LEU A N 1
ATOM 557 C CA . LEU A 1 62 ? 0.754 35.637 28.962 1.00 7.60 77 LEU A CA 1
ATOM 558 C C . LEU A 1 62 ? 1.094 35.812 27.504 1.00 9.06 77 LEU A C 1
ATOM 559 O O . LEU A 1 62 ? 1.853 34.991 26.961 1.00 11.03 77 LEU A O 1
ATOM 564 N N A ASN A 1 63 ? 0.516 36.818 26.873 0.50 8.87 78 ASN A N 1
ATOM 565 N N B ASN A 1 63 ? 0.515 36.813 26.865 0.50 8.89 78 ASN A N 1
ATOM 566 C CA A ASN A 1 63 ? 0.702 37.058 25.446 0.50 10.77 78 ASN A CA 1
ATOM 567 C CA B ASN A 1 63 ? 0.645 37.028 25.424 0.50 10.76 78 ASN A CA 1
ATOM 568 C C A ASN A 1 63 ? 1.574 38.220 25.088 0.50 10.69 78 ASN A C 1
ATOM 569 C C B ASN A 1 63 ? 1.587 38.193 25.090 0.50 10.72 78 ASN A C 1
ATOM 570 O O A ASN A 1 63 ? 1.814 38.445 23.919 0.50 14.58 78 ASN A O 1
ATOM 571 O O B ASN A 1 63 ? 1.826 38.435 23.923 0.50 14.59 78 ASN A O 1
ATOM 580 N N . GLN A 1 64 ? 2.173 38.880 26.081 1.00 9.06 79 GLN A N 1
ATOM 581 C CA . GLN A 1 64 ? 3.038 40.051 25.806 1.00 10.05 79 GLN A CA 1
ATOM 582 C C . GLN A 1 64 ? 4.012 40.231 26.958 1.00 8.61 79 GLN A C 1
ATOM 583 O O . GLN A 1 64 ? 3.616 40.600 28.050 1.00 9.84 79 GLN A O 1
ATOM 589 N N . ASN A 1 65 ? 5.286 39.988 26.715 1.00 8.15 80 ASN A N 1
ATOM 590 C CA . ASN A 1 65 ? 6.301 40.146 27.742 1.00 8.02 80 ASN A CA 1
ATOM 591 C C . ASN A 1 65 ? 6.449 41.625 28.122 1.00 7.29 80 ASN A C 1
ATOM 592 O O . ASN A 1 65 ? 6.277 42.504 27.280 1.00 8.37 80 ASN A O 1
ATOM 597 N N . ASN A 1 66 ? 6.803 41.855 29.393 1.00 6.94 81 ASN A N 1
ATOM 598 C CA . ASN A 1 66 ? 7.087 43.208 29.831 1.00 6.94 81 ASN A CA 1
ATOM 599 C C . ASN A 1 66 ? 8.368 43.337 30.646 1.00 6.93 81 ASN A C 1
ATOM 600 O O . ASN A 1 66 ? 8.662 44.389 31.155 1.00 7.78 81 ASN A O 1
ATOM 605 N N . GLY A 1 67 ? 9.175 42.260 30.673 1.00 7.27 82 GLY A N 1
ATOM 606 C CA . GLY A 1 67 ? 10.470 42.306 31.300 1.00 7.69 82 GLY A CA 1
ATOM 607 C C . GLY A 1 67 ? 10.508 41.989 32.776 1.00 6.79 82 GLY A C 1
ATOM 608 O O . GLY A 1 67 ? 11.596 41.933 33.370 1.00 8.16 82 GLY A O 1
ATOM 609 N N . THR A 1 68 ? 9.346 41.721 33.402 1.00 6.37 83 THR A N 1
ATOM 610 C CA . THR A 1 68 ? 9.346 41.379 34.822 1.00 6.70 83 THR A CA 1
ATOM 611 C C . THR A 1 68 ? 9.200 39.900 35.079 1.00 6.45 83 THR A C 1
ATOM 612 O O . THR A 1 68 ? 9.109 39.475 36.230 1.00 8.11 83 THR A O 1
ATOM 616 N N . GLU A 1 69 ? 9.206 39.082 34.010 1.00 6.43 84 GLU A N 1
ATOM 617 C CA . GLU A 1 69 ? 9.088 37.635 34.150 1.00 6.50 84 GLU A CA 1
ATOM 618 C C . GLU A 1 69 ? 10.417 37.018 34.553 1.00 6.52 84 GLU A C 1
ATOM 619 O O . GLU A 1 69 ? 11.487 37.437 34.080 1.00 7.76 84 GLU A O 1
ATOM 625 N N . GLN A 1 70 ? 10.355 35.947 35.347 1.00 6.24 85 GLN A N 1
ATOM 626 C CA . GLN A 1 70 ? 11.466 35.038 35.515 1.00 6.44 85 GLN A CA 1
ATOM 627 C C . GLN A 1 70 ? 10.912 33.612 35.276 1.00 6.12 85 GLN A C 1
ATOM 628 O O . GLN A 1 70 ? 9.830 33.277 35.746 1.00 6.59 85 GLN A O 1
ATOM 634 N N . TYR A 1 71 ? 11.698 32.817 34.570 1.00 7.20 86 TYR A N 1
ATOM 635 C CA . TYR A 1 71 ? 11.311 31.473 34.149 1.00 7.21 86 TYR A CA 1
ATOM 636 C C . TYR A 1 71 ? 12.202 30.475 34.845 1.00 7.82 86 TYR A C 1
ATOM 637 O O . TYR A 1 71 ? 13.434 30.615 34.826 1.00 9.53 86 TYR A O 1
ATOM 646 N N . VAL A 1 72 ? 11.607 29.437 35.443 1.00 7.26 87 VAL A N 1
ATOM 647 C CA . VAL A 1 72 ? 12.433 28.472 36.184 1.00 7.77 87 VAL A CA 1
ATOM 648 C C . VAL A 1 72 ? 11.813 27.087 36.028 1.00 7.50 87 VAL A C 1
ATOM 649 O O . VAL A 1 72 ? 10.602 26.898 36.123 1.00 7.91 87 VAL A O 1
ATOM 653 N N . GLY A 1 73 ? 12.670 26.088 35.830 1.00 8.20 88 GLY A N 1
ATOM 654 C CA . GLY A 1 73 ? 12.200 24.723 35.699 1.00 8.64 88 GLY A CA 1
ATOM 655 C C . GLY A 1 73 ? 11.708 24.178 37.017 1.00 8.13 88 GLY A C 1
ATOM 656 O O . GLY A 1 73 ? 12.144 24.543 38.097 1.00 9.63 88 GLY A O 1
ATOM 657 N N . VAL A 1 74 ? 10.743 23.241 36.945 1.00 9.58 89 VAL A N 1
ATOM 658 C CA . VAL A 1 74 ? 10.332 22.423 38.091 1.00 9.18 89 VAL A CA 1
ATOM 659 C C . VAL A 1 74 ? 11.260 21.252 38.212 1.00 10.00 89 VAL A C 1
ATOM 660 O O . VAL A 1 74 ? 11.310 20.375 37.336 1.00 12.16 89 VAL A O 1
ATOM 664 N N . GLN A 1 75 ? 11.983 21.203 39.354 1.00 9.98 90 GLN A N 1
ATOM 665 C CA . GLN A 1 75 ? 12.986 20.192 39.636 1.00 11.12 90 GLN A CA 1
ATOM 666 C C . GLN A 1 75 ? 12.449 18.965 40.361 1.00 10.33 90 GLN A C 1
ATOM 667 O O . GLN A 1 75 ? 12.913 17.844 40.128 1.00 12.07 90 GLN A O 1
ATOM 673 N N A LYS A 1 76 ? 11.461 19.154 41.265 0.50 9.93 91 LYS A N 1
ATOM 674 N N B LYS A 1 76 ? 11.441 19.158 41.260 0.50 9.82 91 LYS A N 1
ATOM 675 C CA A LYS A 1 76 ? 10.899 18.042 42.021 0.50 10.51 91 LYS A CA 1
ATOM 676 C CA B LYS A 1 76 ? 10.902 18.048 42.028 0.50 10.45 91 LYS A CA 1
ATOM 677 C C A LYS A 1 76 ? 9.435 18.355 42.292 0.50 10.25 91 LYS A C 1
ATOM 678 C C B LYS A 1 76 ? 9.435 18.365 42.315 0.50 10.22 91 LYS A C 1
ATOM 679 O O A LYS A 1 76 ? 9.101 19.494 42.600 0.50 10.87 91 LYS A O 1
ATOM 680 O O B LYS A 1 76 ? 9.095 19.518 42.612 0.50 10.86 91 LYS A O 1
ATOM 691 N N . ILE A 1 77 ? 8.585 17.342 42.191 1.00 9.36 92 ILE A N 1
ATOM 692 C CA . ILE A 1 77 ? 7.160 17.470 42.474 1.00 9.42 92 ILE A CA 1
ATOM 693 C C . ILE A 1 77 ? 6.828 16.551 43.653 1.00 9.71 92 ILE A C 1
ATOM 694 O O . ILE A 1 77 ? 7.105 15.353 43.587 1.00 11.52 92 ILE A O 1
ATOM 699 N N . VAL A 1 78 ? 6.191 17.088 44.703 1.00 8.61 93 VAL A N 1
ATOM 700 C CA . VAL A 1 78 ? 5.763 16.319 45.833 1.00 8.95 93 VAL A CA 1
ATOM 701 C C . VAL A 1 78 ? 4.232 16.502 45.954 1.00 8.56 93 VAL A C 1
ATOM 702 O O . VAL A 1 78 ? 3.761 17.561 46.406 1.00 8.90 93 VAL A O 1
ATOM 706 N N . VAL A 1 79 ? 3.479 15.505 45.513 1.00 9.30 94 VAL A N 1
ATOM 707 C CA . VAL A 1 79 ? 2.066 15.529 45.591 1.00 9.78 94 VAL A CA 1
ATOM 708 C C . VAL A 1 79 ? 1.608 15.026 46.979 1.00 9.17 94 VAL A C 1
ATOM 709 O O . VAL A 1 79 ? 2.286 14.176 47.583 1.00 11.12 94 VAL A O 1
ATOM 713 N N . HIS A 1 80 ? 0.512 15.532 47.517 1.00 9.46 95 HIS A N 1
ATOM 714 C CA . HIS A 1 80 ? 0.025 14.996 48.782 1.00 9.52 95 HIS A CA 1
ATOM 715 C C . HIS A 1 80 ? -0.175 13.438 48.603 1.00 9.58 95 HIS A C 1
ATOM 716 O O . HIS A 1 80 ? -0.760 13.002 47.681 1.00 10.02 95 HIS A O 1
ATOM 723 N N . PRO A 1 81 ? 0.367 12.676 49.570 1.00 11.40 96 PRO A N 1
ATOM 724 C CA . PRO A 1 81 ? 0.305 11.218 49.407 1.00 14.05 96 PRO A CA 1
ATOM 725 C C . PRO A 1 81 ? -1.075 10.634 49.418 1.00 11.94 96 PRO A C 1
ATOM 726 O O . PRO A 1 81 ? -1.197 9.498 49.027 1.00 15.14 96 PRO A O 1
ATOM 730 N N . TYR A 1 82 ? -2.080 11.336 49.897 1.00 11.42 97 TYR A N 1
ATOM 731 C CA . TYR A 1 82 ? -3.450 10.823 49.920 1.00 11.84 97 TYR A CA 1
ATOM 732 C C . TYR A 1 82 ? -4.278 11.314 48.737 1.00 10.71 97 TYR A C 1
ATOM 733 O O . TYR A 1 82 ? -5.407 10.903 48.566 1.00 12.38 97 TYR A O 1
ATOM 742 N N . TRP A 1 83 ? -3.685 12.119 47.835 1.00 9.80 98 TRP A N 1
ATOM 743 C CA . TRP A 1 83 ? -4.402 12.536 46.613 1.00 8.51 98 TRP A CA 1
ATOM 744 C C . TRP A 1 83 ? -4.819 11.321 45.723 1.00 9.46 98 TRP A C 1
ATOM 745 O O . TRP A 1 83 ? -3.916 10.456 45.441 1.00 11.20 98 TRP A O 1
ATOM 756 N N . ASN A 1 84 ? -6.005 11.341 45.201 1.00 10.17 99 ASN A N 1
ATOM 757 C CA . ASN A 1 84 ? -6.451 10.342 44.201 1.00 10.99 99 ASN A CA 1
ATOM 758 C C . ASN A 1 84 ? -7.117 11.113 43.067 1.00 10.17 99 ASN A C 1
ATOM 759 O O . ASN A 1 84 ? -8.188 11.691 43.251 1.00 9.97 99 ASN A O 1
ATOM 764 N N A THR A 1 85 ? -6.475 11.065 41.903 0.50 11.36 100 THR A N 1
ATOM 765 N N B THR A 1 85 ? -6.504 11.057 41.892 0.50 10.56 100 THR A N 1
ATOM 766 C CA A THR A 1 85 ? -6.918 11.719 40.664 0.50 13.92 100 THR A CA 1
ATOM 767 C CA B THR A 1 85 ? -6.960 11.827 40.727 0.50 10.89 100 THR A CA 1
ATOM 768 C C A THR A 1 85 ? -8.413 11.464 40.368 0.50 11.73 100 THR A C 1
ATOM 769 C C B THR A 1 85 ? -8.430 11.537 40.315 0.50 10.30 100 THR A C 1
ATOM 770 O O A THR A 1 85 ? -9.110 12.311 39.818 0.50 12.48 100 THR A O 1
ATOM 771 O O B THR A 1 85 ? -9.093 12.405 39.728 0.50 10.97 100 THR A O 1
ATOM 778 N N . ASP A 1 86 ? -8.882 10.290 40.631 1.00 10.93 101 ASP A N 1
ATOM 779 C CA . ASP A 1 86 ? -10.239 9.855 40.289 1.00 11.35 101 ASP A CA 1
ATOM 780 C C . ASP A 1 86 ? -11.257 10.165 41.409 1.00 10.91 101 ASP A C 1
ATOM 781 O O . ASP A 1 86 ? -12.413 9.742 41.356 1.00 13.12 101 ASP A O 1
ATOM 786 N N . ASP A 1 87 ? -10.831 10.904 42.424 1.00 10.66 102 ASP A N 1
ATOM 787 C CA . ASP A 1 87 ? -11.669 11.223 43.550 1.00 9.75 102 ASP A CA 1
ATOM 788 C C . ASP A 1 87 ? -11.307 12.626 44.060 1.00 9.05 102 ASP A C 1
ATOM 789 O O . ASP A 1 87 ? -10.882 12.804 45.203 1.00 9.28 102 ASP A O 1
ATOM 794 N N . VAL A 1 88 ? -11.541 13.650 43.246 1.00 9.23 103 VAL A N 1
ATOM 795 C CA . VAL A 1 88 ? -11.221 15.010 43.659 1.00 9.07 103 VAL A CA 1
ATOM 796 C C . VAL A 1 88 ? -12.122 15.397 44.843 1.00 8.49 103 VAL A C 1
ATOM 797 O O . VAL A 1 88 ? -11.604 16.207 45.733 1.00 9.42 103 VAL A O 1
ATOM 801 N N . ALA A 1 89 ? -13.276 14.869 45.041 1.00 9.29 104 ALA A N 1
ATOM 802 C CA . ALA A 1 89 ? -14.095 15.187 46.187 1.00 9.87 104 ALA A CA 1
ATOM 803 C C . ALA A 1 89 ? -13.523 14.748 47.505 1.00 8.84 104 ALA A C 1
ATOM 804 O O . ALA A 1 89 ? -13.926 15.239 48.528 1.00 9.23 104 ALA A O 1
ATOM 806 N N . ALA A 1 90 ? -12.600 13.773 47.466 1.00 8.72 105 ALA A N 1
ATOM 807 C CA . ALA A 1 90 ? -12.029 13.351 48.715 1.00 9.17 105 ALA A CA 1
ATOM 808 C C . ALA A 1 90 ? -11.063 14.376 49.269 1.00 9.40 105 ALA A C 1
ATOM 809 O O . ALA A 1 90 ? -10.715 14.298 50.451 1.00 11.79 105 ALA A O 1
ATOM 811 N N . GLY A 1 91 ? -10.606 15.300 48.455 1.00 8.34 106 GLY A N 1
ATOM 812 C CA . GLY A 1 91 ? -9.649 16.309 48.909 1.00 8.12 106 GLY A CA 1
ATOM 813 C C . GLY A 1 91 ? -8.217 15.940 48.640 1.00 7.10 106 GLY A C 1
ATOM 814 O O . GLY A 1 91 ? -7.915 15.195 47.721 1.00 8.43 106 GLY A O 1
ATOM 815 N N . TYR A 1 92 ? -7.328 16.557 49.443 1.00 7.39 107 TYR A N 1
ATOM 816 C CA . TYR A 1 92 ? -5.895 16.392 49.306 1.00 7.63 107 TYR A CA 1
ATOM 817 C C . TYR A 1 92 ? -5.379 16.951 47.954 1.00 7.06 107 TYR A C 1
ATOM 818 O O . TYR A 1 92 ? -4.316 16.530 47.504 1.00 7.39 107 TYR A O 1
ATOM 827 N N . ASP A 1 93 ? -6.091 17.924 47.393 1.00 6.53 108 ASP A N 1
ATOM 828 C CA . ASP A 1 93 ? -5.696 18.455 46.088 1.00 6.28 108 ASP A CA 1
ATOM 829 C C . ASP A 1 93 ? -4.645 19.562 46.296 1.00 5.92 108 ASP A C 1
ATOM 830 O O . ASP A 1 93 ? -4.913 20.769 46.224 1.00 6.21 108 ASP A O 1
ATOM 835 N N . ILE A 1 94 ? -3.417 19.116 46.555 1.00 6.56 109 ILE A N 1
ATOM 836 C CA . ILE A 1 94 ? -2.323 20.024 46.866 1.00 6.35 109 ILE A CA 1
ATOM 837 C C . ILE A 1 94 ? -1.021 19.305 46.527 1.00 6.35 109 ILE A C 1
ATOM 838 O O . ILE A 1 94 ? -0.878 18.098 46.696 1.00 7.11 109 ILE A O 1
ATOM 843 N N . ALA A 1 95 ? -0.061 20.109 46.044 1.00 6.89 110 ALA A N 1
ATOM 844 C CA . ALA A 1 95 ? 1.243 19.611 45.680 1.00 6.70 110 ALA A CA 1
ATOM 845 C C . ALA A 1 95 ? 2.239 20.775 45.853 1.00 6.56 110 ALA A C 1
ATOM 846 O O . ALA A 1 95 ? 1.902 21.941 45.726 1.00 7.16 110 ALA A O 1
ATOM 848 N N . LEU A 1 96 ? 3.501 20.411 46.125 1.00 6.79 111 LEU A N 1
ATOM 849 C CA . LEU A 1 96 ? 4.579 21.344 46.213 1.00 6.65 111 LEU A CA 1
ATOM 850 C C . LEU A 1 96 ? 5.597 21.068 45.107 1.00 7.11 111 LEU A C 1
ATOM 851 O O . LEU A 1 96 ? 5.897 19.881 44.800 1.00 8.56 111 LEU A O 1
ATOM 856 N N . LEU A 1 97 ? 6.098 22.138 44.508 1.00 6.55 112 LEU A N 1
ATOM 857 C CA . LEU A 1 97 ? 7.071 22.082 43.421 1.00 7.06 112 LEU A CA 1
ATOM 858 C C . LEU A 1 97 ? 8.351 22.748 43.888 1.00 6.73 112 LEU A C 1
ATOM 859 O O . LEU A 1 97 ? 8.329 23.914 44.247 1.00 7.10 112 LEU A O 1
ATOM 864 N N A ARG A 1 98 ? 9.472 22.014 43.895 0.50 7.69 113 ARG A N 1
ATOM 865 N N B ARG A 1 98 ? 9.466 22.000 43.870 0.50 7.68 113 ARG A N 1
ATOM 866 C CA A ARG A 1 98 ? 10.760 22.617 44.144 0.50 7.97 113 ARG A CA 1
ATOM 867 C CA B ARG A 1 98 ? 10.753 22.596 44.144 0.50 7.83 113 ARG A CA 1
ATOM 868 C C A ARG A 1 98 ? 11.343 23.092 42.819 0.50 8.10 113 ARG A C 1
ATOM 869 C C B ARG A 1 98 ? 11.330 23.079 42.810 0.50 8.09 113 ARG A C 1
ATOM 870 O O A ARG A 1 98 ? 11.385 22.325 41.847 0.50 9.17 113 ARG A O 1
ATOM 871 O O B ARG A 1 98 ? 11.368 22.298 41.837 0.50 9.06 113 ARG A O 1
ATOM 886 N N . LEU A 1 99 ? 11.699 24.359 42.777 1.00 8.28 114 LEU A N 1
ATOM 887 C CA . LEU A 1 99 ? 12.208 24.986 41.566 1.00 8.34 114 LEU A CA 1
ATOM 888 C C . LEU A 1 99 ? 13.698 24.719 41.406 1.00 8.23 114 LEU A C 1
ATOM 889 O O . LEU A 1 99 ? 14.421 24.538 42.382 1.00 9.62 114 LEU A O 1
ATOM 894 N N . ALA A 1 100 ? 14.163 24.714 40.160 1.00 8.91 115 ALA A N 1
ATOM 895 C CA . ALA A 1 100 ? 15.565 24.412 39.861 1.00 10.38 115 ALA A CA 1
ATOM 896 C C . ALA A 1 100 ? 16.506 25.443 40.385 1.00 11.11 115 ALA A C 1
ATOM 897 O O . ALA A 1 100 ? 17.692 25.131 40.739 1.00 13.88 115 ALA A O 1
ATOM 899 N N . GLN A 1 101 ? 16.033 26.660 40.496 1.00 11.37 116 GLN A N 1
ATOM 900 C CA . GLN A 1 101 ? 16.799 27.776 41.027 1.00 12.96 116 GLN A CA 1
ATOM 901 C C . GLN A 1 101 ? 15.865 28.584 41.943 1.00 10.30 116 GLN A C 1
ATOM 902 O O . GLN A 1 101 ? 14.627 28.483 41.815 1.00 11.79 116 GLN A O 1
ATOM 908 N N . SER A 1 102 ? 16.444 29.385 42.816 1.00 10.01 117 SER A N 1
ATOM 909 C CA . SER A 1 102 ? 15.668 30.375 43.595 1.00 9.31 117 SER A CA 1
ATOM 910 C C . SER A 1 102 ? 15.416 31.606 42.752 1.00 8.99 117 SER A C 1
ATOM 911 O O . SER A 1 102 ? 16.337 32.115 42.144 1.00 12.03 117 SER A O 1
ATOM 914 N N . VAL A 1 103 ? 14.188 32.047 42.771 1.00 7.85 118 VAL A N 1
ATOM 915 C CA . VAL A 1 103 ? 13.831 33.302 42.046 1.00 7.77 118 VAL A CA 1
ATOM 916 C C . VAL A 1 103 ? 14.273 34.526 42.863 1.00 7.70 118 VAL A C 1
ATOM 917 O O . VAL A 1 103 ? 14.508 34.447 44.051 1.00 10.16 118 VAL A O 1
ATOM 921 N N . THR A 1 104 ? 14.366 35.627 42.157 1.00 7.89 119 THR A N 1
ATOM 922 C CA . THR A 1 104 ? 14.710 36.918 42.754 1.00 7.78 119 THR A CA 1
ATOM 923 C C . THR A 1 104 ? 13.446 37.673 43.129 1.00 7.61 119 THR A C 1
ATOM 924 O O . THR A 1 104 ? 12.545 37.823 42.276 1.00 8.35 119 THR A O 1
ATOM 928 N N . LEU A 1 105 ? 13.374 38.104 44.369 1.00 8.14 120 LEU A N 1
ATOM 929 C CA . LEU A 1 105 ? 12.193 38.858 44.829 1.00 8.08 120 LEU A CA 1
ATOM 930 C C . LEU A 1 105 ? 12.274 40.320 44.427 1.00 8.41 120 LEU A C 1
ATOM 931 O O . LEU A 1 105 ? 13.340 40.941 44.440 1.00 9.70 120 LEU A O 1
ATOM 936 N N . ASN A 1 106 ? 11.118 40.890 44.110 1.00 7.97 121 ASN A N 1
ATOM 937 C CA . ASN A 1 106 ? 10.982 42.304 43.759 1.00 8.24 121 ASN A CA 1
ATOM 938 C C . ASN A 1 106 ? 9.503 42.652 43.890 1.00 7.67 121 ASN A C 1
ATOM 939 O O . ASN A 1 106 ? 8.728 41.892 44.433 1.00 7.70 121 ASN A O 1
ATOM 944 N N . SER A 1 107 ? 9.093 43.821 43.408 1.00 8.39 122 SER A N 1
ATOM 945 C CA . SER A 1 107 ? 7.695 44.210 43.636 1.00 8.27 122 SER A CA 1
ATOM 946 C C . SER A 1 107 ? 6.700 43.329 42.874 1.00 7.39 122 SER A C 1
ATOM 947 O O . SER A 1 107 ? 5.483 43.358 43.188 1.00 8.13 122 SER A O 1
ATOM 950 N N . TYR A 1 108 ? 7.169 42.555 41.905 1.00 6.62 123 TYR A N 1
ATOM 951 C CA . TYR A 1 108 ? 6.354 41.662 41.125 1.00 6.30 123 TYR A CA 1
ATOM 952 C C . TYR A 1 108 ? 6.436 40.200 41.561 1.00 5.95 123 TYR A C 1
ATOM 953 O O . TYR A 1 108 ? 5.668 39.373 41.040 1.00 5.93 123 TYR A O 1
ATOM 962 N N . VAL A 1 109 ? 7.372 39.882 42.456 1.00 6.05 124 VAL A N 1
ATOM 963 C CA . VAL A 1 109 ? 7.717 38.506 42.826 1.00 5.78 124 VAL A CA 1
ATOM 964 C C . VAL A 1 109 ? 7.945 38.496 44.345 1.00 5.85 124 VAL A C 1
ATOM 965 O O . VAL A 1 109 ? 8.962 39.014 44.816 1.00 6.83 124 VAL A O 1
ATOM 969 N N . GLN A 1 110 ? 6.978 37.959 45.084 1.00 5.87 125 GLN A N 1
ATOM 970 C CA . GLN A 1 110 ? 7.036 37.917 46.545 1.00 6.25 125 GLN A CA 1
ATOM 971 C C . GLN A 1 110 ? 6.462 36.578 47.005 1.00 5.77 125 GLN A C 1
ATOM 972 O O . GLN A 1 110 ? 5.682 35.962 46.316 1.00 6.34 125 GLN A O 1
ATOM 978 N N . LEU A 1 111 ? 6.843 36.196 48.235 1.00 6.63 126 LEU A N 1
ATOM 979 C CA . LEU A 1 111 ? 6.257 34.989 48.820 1.00 6.73 126 LEU A CA 1
ATOM 980 C C . LEU A 1 111 ? 4.824 35.269 49.256 1.00 6.48 126 LEU A C 1
ATOM 981 O O . LEU A 1 111 ? 4.501 36.323 49.800 1.00 8.04 126 LEU A O 1
ATOM 986 N N . GLY A 1 112 ? 3.959 34.296 49.056 1.00 6.18 127 GLY A N 1
ATOM 987 C CA . GLY A 1 112 ? 2.611 34.322 49.598 1.00 6.44 127 GLY A CA 1
ATOM 988 C C . GLY A 1 112 ? 2.673 34.070 51.102 1.00 7.31 127 GLY A C 1
ATOM 989 O O . GLY A 1 112 ? 3.455 33.294 51.602 1.00 12.10 127 GLY A O 1
ATOM 990 N N A VAL A 1 113 ? 1.694 34.627 51.772 0.50 8.77 128 VAL A N 1
ATOM 991 N N B VAL A 1 113 ? 1.885 34.759 51.888 0.50 5.86 128 VAL A N 1
ATOM 992 C CA A VAL A 1 113 ? 1.546 34.552 53.203 0.50 9.11 128 VAL A CA 1
ATOM 993 C CA B VAL A 1 113 ? 1.818 34.422 53.314 0.50 6.62 128 VAL A CA 1
ATOM 994 C C A VAL A 1 1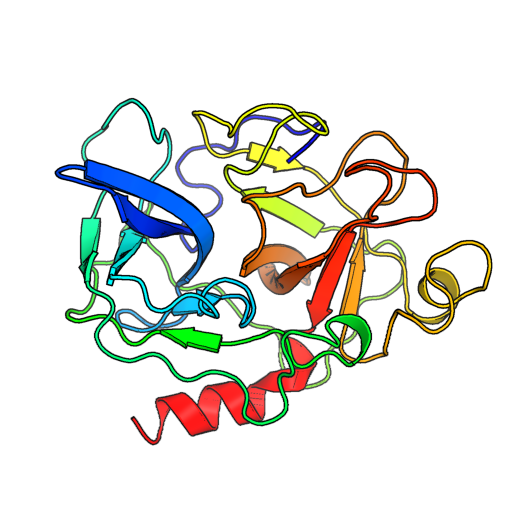13 ? 0.555 33.432 53.502 0.50 7.96 128 VAL A C 1
ATOM 995 C C B VAL A 1 113 ? 0.697 33.517 53.532 0.50 7.29 128 VAL A C 1
ATOM 996 O O A VAL A 1 113 ? -0.672 33.568 53.185 0.50 8.15 128 VAL A O 1
ATOM 997 O O B VAL A 1 113 ? -0.397 33.699 52.923 0.50 7.85 128 VAL A O 1
ATOM 1004 N N . LEU A 1 114 ? 0.931 32.411 54.235 1.00 8.74 129 LEU A N 1
ATOM 1005 C CA . LEU A 1 114 ? -0.064 31.406 54.486 1.00 8.31 129 LEU A CA 1
ATOM 1006 C C . LEU A 1 114 ? -0.685 31.637 55.834 1.00 7.85 129 LEU A C 1
ATOM 1007 O O . LEU A 1 114 ? -0.109 32.249 56.756 1.00 10.18 129 LEU A O 1
ATOM 1012 N N . PRO A 1 115 ? -1.919 31.178 56.035 1.00 8.16 130 PRO A N 1
ATOM 1013 C CA . PRO A 1 115 ? -2.557 31.254 57.349 1.00 8.83 130 PRO A CA 1
ATOM 1014 C C . PRO A 1 115 ? -1.864 30.312 58.326 1.00 9.06 130 PRO A C 1
ATOM 1015 O O . PRO A 1 115 ? -1.267 29.330 57.981 1.00 10.35 130 PRO A O 1
ATOM 1019 N N . ARG A 1 116 ? -2.135 30.564 59.608 1.00 10.40 131 ARG A N 1
ATOM 1020 C CA . ARG A 1 116 ? -1.741 29.629 60.667 1.00 10.84 131 ARG A CA 1
ATOM 1021 C C . ARG A 1 116 ? -2.562 28.351 60.579 1.00 10.60 131 ARG A C 1
ATOM 1022 O O . ARG A 1 116 ? -3.740 28.359 60.115 1.00 10.40 131 ARG A O 1
ATOM 1030 N N . ALA A 1 117 ? -2.004 27.235 61.059 1.00 10.77 132 ALA A N 1
ATOM 1031 C CA . ALA A 1 117 ? -2.682 26.025 60.986 1.00 10.87 132 ALA A CA 1
ATOM 1032 C C . ALA A 1 117 ? -4.035 26.097 61.655 1.00 10.16 132 ALA A C 1
ATOM 1033 O O . ALA A 1 117 ? -4.212 26.589 62.744 1.00 10.36 132 ALA A O 1
ATOM 1035 N N . GLY A 1 118 ? -5.028 25.508 60.960 1.00 10.08 133 GLY A N 1
ATOM 1036 C CA . GLY A 1 118 ? -6.372 25.373 61.508 1.00 10.73 133 GLY A CA 1
ATOM 1037 C C . GLY A 1 118 ? -7.267 26.564 61.350 1.00 9.64 133 GLY A C 1
ATOM 1038 O O . GLY A 1 118 ? -8.446 26.512 61.727 1.00 10.22 133 GLY A O 1
ATOM 1039 N N . THR A 1 119 ? -6.784 27.669 60.771 1.00 8.62 134 THR A N 1
ATOM 1040 C CA . THR A 1 119 ? -7.605 28.885 60.663 1.00 8.34 134 THR A CA 1
ATOM 1041 C C . THR A 1 119 ? -8.784 28.618 59.721 1.00 7.22 134 THR A C 1
ATOM 1042 O O . THR A 1 119 ? -8.581 28.151 58.584 1.00 7.97 134 THR A O 1
ATOM 1046 N N A ILE A 1 120 ? -10.005 28.902 60.165 0.50 6.41 135 ILE A N 1
ATOM 1047 N N B ILE A 1 120 ? -9.935 29.116 60.165 0.50 6.91 135 ILE A N 1
ATOM 1048 C CA A ILE A 1 120 ? -11.246 28.868 59.361 0.50 6.69 135 ILE A CA 1
ATOM 1049 C CA B ILE A 1 120 ? -11.136 28.854 59.339 0.50 7.75 135 ILE A CA 1
ATOM 1050 C C A ILE A 1 120 ? -11.802 30.337 59.362 0.50 7.04 135 ILE A C 1
ATOM 1051 C C B ILE A 1 120 ? -11.926 30.085 59.306 0.50 8.21 135 ILE A C 1
ATOM 1052 O O A ILE A 1 120 ? -11.955 30.962 60.365 0.50 7.79 135 ILE A O 1
ATOM 1053 O O B ILE A 1 120 ? -12.304 30.562 60.416 0.50 9.36 135 ILE A O 1
ATOM 1062 N N A LEU A 1 121 ? -12.176 30.720 58.171 0.50 8.42 136 LEU A N 1
ATOM 1063 N N B LEU A 1 121 ? -12.184 30.688 58.153 0.50 8.76 136 LEU A N 1
ATOM 1064 C CA A LEU A 1 121 ? -12.804 31.971 57.842 0.50 10.51 136 LEU A CA 1
ATOM 1065 C CA B LEU A 1 121 ? -12.777 32.084 58.198 0.50 9.28 136 LEU A CA 1
ATOM 1066 C C A LEU A 1 121 ? -14.318 31.984 58.240 0.50 9.21 136 LEU A C 1
ATOM 1067 C C B LEU A 1 121 ? -14.311 31.997 58.316 0.50 9.20 136 LEU A C 1
ATOM 1068 O O A LEU A 1 121 ? -14.991 31.046 57.932 0.50 9.09 136 LEU A O 1
ATOM 1069 O O B LEU A 1 121 ? -14.981 31.040 57.905 0.50 9.18 136 LEU A O 1
ATOM 1078 N N . ALA A 1 122 ? -14.839 33.083 58.845 1.00 9.75 137 ALA A N 1
ATOM 1079 C CA . ALA A 1 122 ? -16.288 33.193 58.969 1.00 9.77 137 ALA A CA 1
ATOM 1080 C C . ALA A 1 122 ? -16.922 33.214 57.594 1.00 8.06 137 ALA A C 1
ATOM 1081 O O . ALA A 1 122 ? -16.333 33.652 56.600 1.00 8.10 137 ALA A O 1
ATOM 1083 N N . ASN A 1 123 ? -18.183 32.800 57.546 1.00 8.51 138 ASN A N 1
ATOM 1084 C CA . ASN A 1 123 ? -18.949 32.943 56.318 1.00 8.05 138 ASN A CA 1
ATOM 1085 C C . ASN A 1 123 ? -18.868 34.359 55.786 1.00 7.96 138 ASN A C 1
ATOM 1086 O O . ASN A 1 123 ? -18.912 35.325 56.544 1.00 8.77 138 ASN A O 1
ATOM 1091 N N . ASN A 1 124 ? -18.836 34.480 54.465 1.00 7.69 139 ASN A N 1
ATOM 1092 C CA . ASN A 1 124 ? -18.830 35.763 53.782 1.00 8.29 139 ASN A CA 1
ATOM 1093 C C . ASN A 1 124 ? -17.565 36.560 54.064 1.00 8.01 139 ASN A C 1
ATOM 1094 O O . ASN A 1 124 ? -17.586 37.806 53.935 1.00 10.27 139 ASN A O 1
ATOM 1099 N N . SER A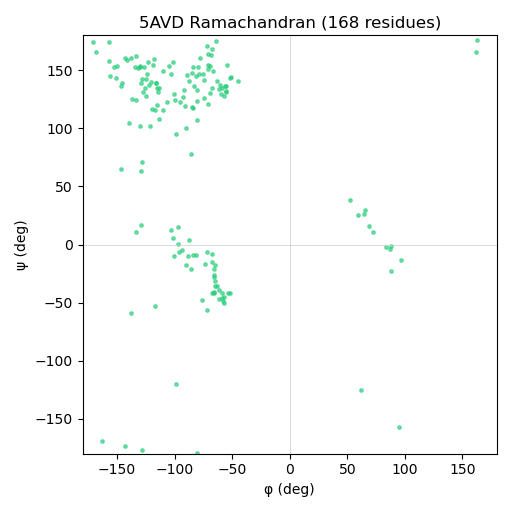 1 125 ? -16.454 35.906 54.310 1.00 7.59 140 SER A N 1
ATOM 1100 C CA . SER A 1 125 ? -15.218 36.617 54.479 1.00 7.38 140 SER A CA 1
ATOM 1101 C C . SER A 1 125 ? -14.675 37.111 53.127 1.00 7.23 140 SER A C 1
ATOM 1102 O O . SER A 1 125 ? -14.807 36.446 52.117 1.00 7.34 140 SER A O 1
ATOM 1105 N N . PRO A 1 126 ? -13.998 38.291 53.150 1.00 7.20 141 PRO A N 1
ATOM 1106 C CA . PRO A 1 126 ? -13.593 38.927 51.883 1.00 7.01 141 PRO A CA 1
ATOM 1107 C C . PRO A 1 126 ? -12.325 38.268 51.353 1.00 6.77 141 PRO A C 1
ATOM 1108 O O . PRO A 1 126 ? -11.290 38.220 52.017 1.00 8.10 141 PRO A O 1
ATOM 1112 N N . CYS A 1 127 ? -12.432 37.767 50.117 1.00 6.33 142 CYS A N 1
ATOM 1113 C CA . CYS A 1 127 ? -11.325 37.143 49.403 1.00 5.77 142 CYS A CA 1
ATOM 1114 C C . CYS A 1 127 ? -11.383 37.478 47.937 1.00 5.68 142 CYS A C 1
ATOM 1115 O O . CYS A 1 127 ? -12.452 37.841 47.412 1.00 6.41 142 CYS A O 1
ATOM 1118 N N . TYR A 1 128 ? -10.241 37.322 47.265 1.00 5.56 143 TYR A N 1
ATOM 1119 C CA . TYR A 1 128 ? -10.137 37.427 45.820 1.00 5.33 143 TYR A CA 1
ATOM 1120 C C . TYR A 1 128 ? -9.503 36.164 45.260 1.00 4.86 143 TYR A C 1
ATOM 1121 O O . TYR A 1 128 ? -8.472 35.704 45.771 1.00 5.35 143 TYR A O 1
ATOM 1130 N N . ILE A 1 129 ? -10.090 35.644 44.186 1.00 4.78 144 ILE A N 1
ATOM 1131 C CA . ILE A 1 129 ? -9.394 34.645 43.360 1.00 4.44 144 ILE A CA 1
ATOM 1132 C C . ILE A 1 129 ? -8.609 35.399 42.292 1.00 4.41 144 ILE A C 1
ATOM 1133 O O . ILE A 1 129 ? -9.078 36.414 41.769 1.00 5.10 144 ILE A O 1
ATOM 1138 N N . THR A 1 130 ? -7.443 34.868 41.930 1.00 4.29 145 THR A N 1
ATOM 1139 C CA . THR A 1 130 ? -6.675 35.394 40.807 1.00 4.41 145 THR A CA 1
ATOM 1140 C C . THR A 1 130 ? -6.266 34.271 39.866 1.00 3.98 145 THR A C 1
ATOM 1141 O O . THR A 1 130 ? -6.099 33.112 40.286 1.00 4.51 145 THR A O 1
ATOM 1145 N N . GLY A 1 131 ? -6.059 34.610 38.604 1.00 4.40 146 GLY A N 1
ATOM 1146 C CA . GLY A 1 131 ? -5.543 33.648 37.665 1.00 4.32 146 GLY A CA 1
ATOM 1147 C C . GLY A 1 131 ? -5.756 34.055 36.222 1.00 4.39 146 GLY A C 1
ATOM 1148 O O . GLY A 1 131 ? -6.417 35.050 35.909 1.00 4.74 146 GLY A O 1
ATOM 1149 N N . TRP A 1 132 ? -5.196 33.203 35.360 1.00 4.47 147 TRP A N 1
ATOM 1150 C CA . TRP A 1 132 ? -5.311 33.336 33.915 1.00 4.68 147 TRP A CA 1
ATOM 1151 C C . TRP A 1 132 ? -6.314 32.357 33.316 1.00 4.81 147 TRP A C 1
ATOM 1152 O O . TRP A 1 132 ? -6.357 32.193 32.093 1.00 5.50 147 TRP A O 1
ATOM 1163 N N . GLY A 1 133 ? -7.118 31.713 34.154 1.00 4.97 148 GLY A N 1
ATOM 1164 C CA . GLY A 1 133 ? -8.065 30.735 33.652 1.00 5.28 148 GLY A CA 1
ATOM 1165 C C . GLY A 1 133 ? -9.118 31.322 32.743 1.00 5.22 148 GLY A C 1
ATOM 1166 O O . GLY A 1 133 ? -9.220 32.541 32.510 1.00 5.50 148 GLY A O 1
ATOM 1167 N N . LEU A 1 134 ? -9.937 30.415 32.198 1.00 5.53 149 LEU A N 1
ATOM 1168 C CA . LEU A 1 134 ? -10.962 30.833 31.245 1.00 5.73 149 LEU A CA 1
ATOM 1169 C C . LEU A 1 134 ? -11.802 31.976 31.830 1.00 5.74 149 LEU A C 1
ATOM 1170 O O . LEU A 1 134 ? -12.152 31.978 32.996 1.00 5.92 149 LEU A O 1
ATOM 1175 N N . THR A 1 135 ? -12.159 32.893 30.931 1.00 6.04 150 THR A N 1
ATOM 1176 C CA . THR A 1 135 ? -12.968 34.029 31.314 1.00 6.68 150 THR A CA 1
ATOM 1177 C C . THR A 1 135 ? -14.451 33.792 31.100 1.00 7.09 150 THR A C 1
ATOM 1178 O O . THR A 1 135 ? -15.281 34.628 31.484 1.00 8.76 150 THR A O 1
ATOM 1182 N N . ARG A 1 136 ? -14.781 32.644 30.515 1.00 7.77 151 ARG A N 1
ATOM 1183 C CA . ARG A 1 136 ? -16.160 32.191 30.375 1.00 8.74 151 ARG A CA 1
ATOM 1184 C C . ARG A 1 136 ? -16.119 30.688 30.392 1.00 7.99 151 ARG A C 1
ATOM 1185 O O . ARG A 1 136 ? -15.129 30.106 29.945 1.00 7.63 151 ARG A O 1
ATOM 1193 N N . THR A 1 137 ? -17.213 30.058 30.812 1.00 7.37 152 THR A N 1
ATOM 1194 C CA . THR A 1 137 ? -17.316 28.606 30.677 1.00 7.36 152 THR A CA 1
ATOM 1195 C C . THR A 1 137 ? -17.090 28.251 29.200 1.00 7.62 152 THR A C 1
ATOM 1196 O O . THR A 1 137 ? -17.660 28.854 28.292 1.00 7.59 152 THR A O 1
ATOM 1200 N N . ASN A 1 138 ? -16.232 27.278 28.968 1.00 8.30 153 ASN A N 1
ATOM 1201 C CA . ASN A 1 138 ? -15.883 26.842 27.605 1.00 9.06 153 ASN A CA 1
ATOM 1202 C C . ASN A 1 138 ? -15.288 27.956 26.739 1.00 7.54 153 ASN A C 1
ATOM 1203 O O . ASN A 1 138 ? -15.299 27.854 25.516 1.00 7.92 153 ASN A O 1
ATOM 1208 N N . GLY A 1 139 ? -14.686 28.945 27.399 1.00 7.43 154 GLY A N 1
ATOM 1209 C CA . GLY A 1 139 ? -14.042 30.054 26.732 1.00 7.17 154 GLY A CA 1
ATOM 1210 C C . GLY A 1 139 ? -12.548 29.825 26.543 1.00 6.84 154 GLY A C 1
ATOM 1211 O O . GLY A 1 139 ? -12.129 28.725 26.254 1.00 7.92 154 GLY A O 1
ATOM 1212 N N A GLN A 1 140 ? -11.755 30.898 26.677 0.50 6.55 155 GLN A N 1
ATOM 1213 N N B GLN A 1 140 ? -11.884 30.959 26.779 0.50 7.22 155 GLN A N 1
ATOM 1214 C CA A GLN A 1 140 ? -10.313 30.817 26.525 0.50 5.85 155 GLN A CA 1
ATOM 1215 C CA B GLN A 1 140 ? -10.450 31.060 26.553 0.50 7.58 155 GLN A CA 1
ATOM 1216 C C A GLN A 1 140 ? -9.682 31.437 27.742 0.50 5.34 155 GLN A C 1
ATOM 1217 C C B GLN A 1 140 ? -9.614 31.641 27.717 0.50 6.59 155 GLN A C 1
ATOM 1218 O O A GLN A 1 140 ? -10.271 32.259 28.478 0.50 4.24 155 GLN A O 1
ATOM 1219 O O B GLN A 1 140 ? -9.991 32.647 28.309 0.50 8.89 155 GLN A O 1
ATOM 1230 N N . LEU A 1 141 ? -8.402 31.137 27.922 1.00 6.23 156 LEU A N 1
ATOM 1231 C CA . LEU A 1 141 ? -7.594 31.722 28.975 1.00 5.77 156 LEU A CA 1
ATOM 1232 C C . LEU A 1 141 ? -7.582 33.241 28.808 1.00 5.79 156 LEU A C 1
ATOM 1233 O O . LEU A 1 141 ? -7.574 33.792 27.703 1.00 6.45 156 LEU A O 1
ATOM 1238 N N . ALA A 1 142 ? -7.462 33.920 29.958 1.00 5.85 157 ALA A N 1
ATOM 1239 C CA . ALA A 1 142 ? -7.178 35.347 29.940 1.00 6.02 157 ALA A CA 1
ATOM 1240 C C . ALA A 1 142 ? -5.766 35.589 29.365 1.00 6.19 157 ALA A C 1
ATOM 1241 O O . ALA A 1 142 ? -4.856 34.780 29.517 1.00 7.55 157 ALA A O 1
ATOM 1243 N N A GLN A 1 143 ? -5.629 36.769 28.770 0.50 6.75 158 GLN A N 1
ATOM 1244 N N B GLN A 1 143 ? -5.558 36.771 28.770 0.50 7.09 158 GLN A N 1
ATOM 1245 C CA A GLN A 1 143 ? -4.281 37.271 28.477 0.50 7.03 158 GLN A CA 1
ATOM 1246 C CA B GLN A 1 143 ? -4.194 37.260 28.477 0.50 7.37 158 GLN A CA 1
ATOM 1247 C C A GLN A 1 143 ? -3.668 37.898 29.756 0.50 6.65 158 GLN A C 1
ATOM 1248 C C B GLN A 1 143 ? -3.610 37.901 29.758 0.50 7.01 158 GLN A C 1
ATOM 1249 O O A GLN A 1 143 ? -2.564 37.486 30.168 0.50 7.08 158 GLN A O 1
ATOM 1250 O O B GLN A 1 143 ? -2.487 37.486 30.177 0.50 7.56 158 GLN A O 1
ATOM 1261 N N . THR A 1 144 ? -4.333 38.808 30.379 1.00 6.75 159 THR A N 1
ATOM 1262 C CA . THR A 1 144 ? -3.832 39.487 31.567 1.00 6.25 159 THR A CA 1
ATOM 1263 C C . THR A 1 144 ? -4.399 38.847 32.816 1.00 5.60 159 THR A C 1
ATOM 1264 O O . THR A 1 144 ? -5.522 38.358 32.856 1.00 5.92 159 THR A O 1
ATOM 1268 N N . LEU A 1 145 ? -3.595 38.897 33.896 1.00 5.37 160 LEU A N 1
ATOM 1269 C CA . LEU A 1 145 ? -4.002 38.285 35.148 1.00 4.83 160 LEU A CA 1
ATOM 127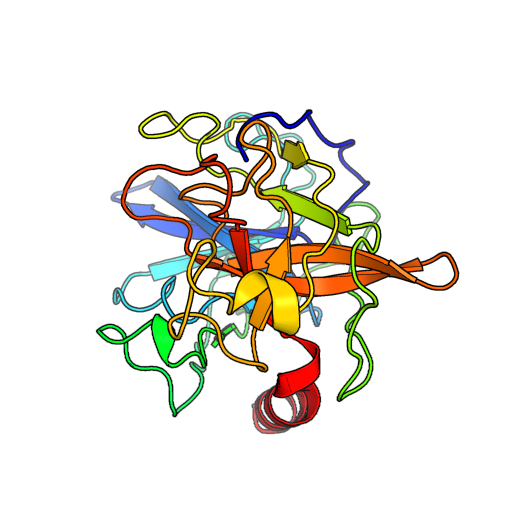0 C C . LEU A 1 145 ? -5.309 38.934 35.633 1.00 4.74 160 LEU A C 1
ATOM 1271 O O . LEU A 1 145 ? -5.399 40.164 35.717 1.00 5.71 160 LEU A O 1
ATOM 1276 N N . GLN A 1 146 ? -6.277 38.078 35.952 1.00 4.58 161 GLN A N 1
ATOM 1277 C CA . GLN A 1 146 ? -7.584 38.514 36.414 1.00 4.69 161 GLN A CA 1
ATOM 1278 C C . GLN A 1 146 ? -7.729 38.308 37.915 1.00 4.55 161 GLN A C 1
ATOM 1279 O O . GLN A 1 146 ? -7.135 37.407 38.487 1.00 5.22 161 GLN A O 1
ATOM 1285 N N . GLN A 1 147 ? -8.597 39.135 38.503 1.00 5.12 162 GLN A N 1
ATOM 1286 C CA . GLN A 1 147 ? -9.009 38.978 39.866 1.00 4.93 162 GLN A CA 1
ATOM 1287 C C . GLN A 1 147 ? -10.513 39.058 39.951 1.00 5.09 162 GLN A C 1
ATOM 1288 O O . GLN A 1 147 ? -11.168 39.754 39.165 1.00 5.69 162 GLN A O 1
ATOM 1294 N N . ALA A 1 148 ? -11.102 38.391 40.955 1.00 5.02 163 ALA A N 1
ATOM 1295 C CA . ALA A 1 148 ? -12.524 38.545 41.231 1.00 5.29 163 ALA A CA 1
ATOM 1296 C C . ALA A 1 148 ? -12.753 38.417 42.728 1.00 5.25 163 ALA A C 1
ATOM 1297 O O . ALA A 1 148 ? -12.228 37.506 43.375 1.00 5.59 163 ALA A O 1
ATOM 1299 N N . TYR A 1 149 ? -13.590 39.311 43.243 1.00 5.92 164 TYR A N 1
ATOM 1300 C CA . TYR A 1 149 ? -13.997 39.262 44.625 1.00 5.87 164 TYR A CA 1
ATOM 1301 C C . TYR A 1 149 ? -14.907 38.046 44.813 1.00 5.75 164 TYR A C 1
ATOM 1302 O O . TYR A 1 149 ? -15.907 37.923 44.107 1.00 6.85 164 TYR A O 1
ATOM 1311 N N A LEU A 1 150 ? -14.534 37.143 45.703 0.50 5.96 165 LEU A N 1
ATOM 1312 N N B LEU A 1 150 ? -14.522 37.121 45.685 0.50 6.00 165 LEU A N 1
ATOM 1313 C CA A LEU A 1 150 ? -15.254 35.889 45.922 0.50 6.46 165 LEU A CA 1
ATOM 1314 C CA B LEU A 1 150 ? -15.287 35.884 45.940 0.50 6.13 165 LEU A CA 1
ATOM 1315 C C A LEU A 1 150 ? -15.362 35.648 47.416 0.50 6.66 165 LEU A C 1
ATOM 1316 C C B LEU A 1 150 ? -15.355 35.669 47.428 0.50 7.56 165 LEU A C 1
ATOM 1317 O O A LEU A 1 150 ? -14.466 35.041 48.009 0.50 6.84 165 LEU A O 1
ATOM 1318 O O B LEU A 1 150 ? -14.467 35.046 48.023 0.50 7.39 165 LEU A O 1
ATOM 1327 N N . PRO A 1 151 ? -16.427 36.160 48.038 1.00 8.51 166 PRO A N 1
ATOM 1328 C CA . PRO A 1 151 ? -16.510 35.970 49.487 1.00 9.94 166 PRO A CA 1
ATOM 1329 C C . PRO A 1 151 ? -16.776 34.511 49.836 1.00 7.41 166 PRO A C 1
ATOM 1330 O O . PRO A 1 151 ? -17.400 33.760 49.063 1.00 7.99 166 PRO A O 1
ATOM 1334 N N . THR A 1 152 ? -16.302 34.106 51.004 1.00 7.16 167 THR A N 1
ATOM 1335 C CA . THR A 1 152 ? -16.385 32.700 51.342 1.00 6.54 167 THR A CA 1
ATOM 1336 C C . THR A 1 152 ? -17.813 32.273 51.626 1.00 6.63 167 THR A C 1
ATOM 1337 O O . THR A 1 152 ? -18.671 33.071 52.021 1.00 7.45 167 THR A O 1
ATOM 1341 N N . VAL A 1 153 ? -18.046 30.983 51.420 1.00 6.50 168 VAL A N 1
ATOM 1342 C CA . VAL A 1 153 ? -19.264 30.289 51.815 1.00 6.95 168 VAL A CA 1
ATOM 1343 C C . VAL A 1 153 ? -18.838 29.208 52.788 1.00 7.12 168 VAL A C 1
ATOM 1344 O O . VAL A 1 153 ? -18.067 28.319 52.416 1.00 7.49 168 VAL A O 1
ATOM 1348 N N . ASP A 1 154 ? -19.294 29.289 54.039 1.00 7.50 169 ASP A N 1
ATOM 1349 C CA . ASP A 1 154 ? -18.783 28.400 55.059 1.00 7.75 169 ASP A CA 1
ATOM 1350 C C . ASP A 1 154 ? -19.194 26.956 54.802 1.00 8.01 169 ASP A C 1
ATOM 1351 O O . ASP A 1 154 ? -20.063 26.644 54.000 1.00 8.75 169 ASP A O 1
ATOM 1356 N N . TYR A 1 155 ? -18.567 26.035 55.541 1.00 9.30 170 TYR A N 1
ATOM 1357 C CA . TYR A 1 155 ? -18.813 24.608 55.347 1.00 10.22 170 TYR A CA 1
ATOM 1358 C C . TYR A 1 155 ? -20.274 24.251 55.499 1.00 9.94 170 TYR A C 1
ATOM 1359 O O . TYR A 1 155 ? -20.806 23.474 54.730 1.00 10.77 170 TYR A O 1
ATOM 1368 N N . ALA A 1 156 ? -20.927 24.775 56.524 1.00 10.79 171 ALA A N 1
ATOM 1369 C CA . ALA A 1 156 ? -22.339 24.372 56.797 1.00 12.06 171 ALA A CA 1
ATOM 1370 C C . ALA A 1 156 ? -23.209 24.685 55.586 1.00 11.30 171 ALA A C 1
ATOM 1371 O O . ALA A 1 156 ? -24.110 23.936 55.264 1.00 13.93 171 ALA A O 1
ATOM 1373 N N . ILE A 1 157 ? -22.995 25.857 54.957 1.00 10.57 172 ILE A N 1
ATOM 1374 C CA . ILE A 1 157 ? -23.752 26.187 53.769 1.00 10.23 172 ILE A CA 1
ATOM 1375 C C . ILE A 1 157 ? -23.248 25.422 52.568 1.00 9.35 172 ILE A C 1
ATOM 1376 O O . ILE A 1 157 ? -24.032 24.839 51.788 1.00 10.34 172 ILE A O 1
ATOM 1381 N N . CYS A 1 158 ? -21.952 25.407 52.368 1.00 8.71 173 CYS A N 1
ATOM 1382 C CA . CYS A 1 158 ? -21.387 24.834 51.141 1.00 8.66 173 CYS A CA 1
ATOM 1383 C C . CYS A 1 158 ? -21.688 23.346 51.016 1.00 8.56 173 CYS A C 1
ATOM 1384 O O . CYS A 1 158 ? -21.804 22.838 49.908 1.00 9.41 173 CYS A O 1
ATOM 1387 N N . SER A 1 159 ? -21.696 22.639 52.146 1.00 9.48 174 SER A N 1
ATOM 1388 C CA . SER A 1 159 ? -21.959 21.199 52.155 1.00 10.41 174 SER A CA 1
ATOM 1389 C C . SER A 1 159 ? -23.485 20.878 52.258 1.00 11.58 174 SER A C 1
ATOM 1390 O O . SER A 1 159 ? -23.806 19.689 52.387 1.00 13.01 174 SER A O 1
ATOM 1393 N N . SER A 1 160 ? -24.337 21.879 52.240 1.00 12.02 175 SER A N 1
ATOM 1394 C CA . SER A 1 160 ? -25.763 21.608 52.226 1.00 14.40 175 SER A CA 1
ATOM 1395 C C . SER A 1 160 ? -26.157 21.031 50.854 1.00 12.03 175 SER A C 1
ATOM 1396 O O . SER A 1 160 ? -25.476 21.225 49.882 1.00 11.81 175 SER A O 1
ATOM 1399 N N . SER A 1 161 ? -27.359 20.428 50.817 1.00 14.95 176 SER A N 1
ATOM 1400 C CA . SER A 1 161 ? -27.732 19.625 49.621 1.00 14.68 176 SER A CA 1
ATOM 1401 C C . SER A 1 161 ? -27.884 20.372 48.299 1.00 14.79 176 SER A C 1
ATOM 1402 O O . SER A 1 161 ? -27.589 19.880 47.235 1.00 17.84 176 SER A O 1
ATOM 1405 N N . SER A 1 162 ? -28.314 21.622 48.403 1.00 16.13 177 SER A N 1
ATOM 1406 C CA . SER A 1 162 ? -28.503 22.499 47.219 1.00 17.99 177 SER A CA 1
ATOM 1407 C C . SER A 1 162 ? -27.221 23.214 46.730 1.00 15.89 177 SER A C 1
ATOM 1408 O O . SER A 1 162 ? -27.153 23.701 45.571 1.00 17.86 177 SER A O 1
ATOM 1411 N N . TYR A 1 163 ? -26.153 23.094 47.569 1.00 13.32 178 TYR A N 1
ATOM 1412 C CA . TYR A 1 163 ? -24.821 23.587 47.235 1.00 11.31 178 TYR A CA 1
ATOM 1413 C C . TYR A 1 163 ? -24.048 22.366 46.735 1.00 10.48 178 TYR A C 1
ATOM 1414 O O . TYR A 1 163 ? -24.445 21.748 45.741 1.00 12.99 178 TYR A O 1
ATOM 1423 N N . TRP A 1 164 ? -22.948 22.027 47.417 1.00 9.78 179 TRP A N 1
ATOM 1424 C CA . TRP A 1 164 ? -22.129 20.908 46.986 1.00 9.36 179 TRP A CA 1
ATOM 1425 C C . TRP A 1 164 ? -22.402 19.577 47.689 1.00 9.29 179 TRP A C 1
ATOM 1426 O O . TRP A 1 164 ? -21.859 18.583 47.329 1.00 10.61 179 TRP A O 1
ATOM 1437 N N . GLY A 1 165 ? -23.279 19.639 48.730 1.00 9.68 180 GLY A N 1
ATOM 1438 C CA . GLY A 1 165 ? -23.594 18.413 49.423 1.00 10.46 180 GLY A CA 1
ATOM 1439 C C . GLY A 1 165 ? -22.365 17.722 49.894 1.00 10.14 180 GLY A C 1
ATOM 1440 O O . GLY A 1 165 ? -21.401 18.358 50.407 1.00 10.58 180 GLY A O 1
ATOM 1441 N N A SER A 1 166 ? -22.284 16.398 49.894 0.50 12.81 181 SER A N 1
ATOM 1442 N N B SER A 1 166 ? -22.390 16.399 49.656 0.50 9.90 181 SER A N 1
ATOM 1443 C CA A SER A 1 166 ? -21.155 15.668 50.487 0.50 14.50 181 SER A CA 1
ATOM 1444 C CA B SER A 1 166 ? -21.380 15.565 50.170 0.50 8.49 181 SER A CA 1
ATOM 1445 C C A SER A 1 166 ? -19.863 15.809 49.648 0.50 11.11 181 SER A C 1
ATOM 1446 C C B SER A 1 166 ? -19.994 15.819 49.604 0.50 10.01 181 SER A C 1
ATOM 1447 O O A SER A 1 166 ? -18.829 15.302 50.109 0.50 11.62 181 SER A O 1
ATOM 1448 O O B SER A 1 166 ? -19.039 15.408 50.194 0.50 10.16 181 SER A O 1
ATOM 1453 N N . THR A 1 167 ? -19.908 16.429 48.484 1.00 9.54 182 THR A N 1
ATOM 1454 C CA . THR A 1 167 ? -18.689 16.606 47.730 1.00 9.34 182 THR A CA 1
ATOM 1455 C C . THR A 1 167 ? -17.704 17.530 48.440 1.00 8.80 182 THR A C 1
ATOM 1456 O O . THR A 1 167 ? -16.539 17.339 48.278 1.00 10.89 182 THR A O 1
ATOM 1460 N N A VAL A 1 168 ? -18.198 18.536 49.186 0.50 8.60 183 VAL A N 1
ATOM 1461 N N B VAL A 1 168 ? -18.199 18.532 49.190 0.50 8.41 183 VAL A N 1
ATOM 1462 C CA A VAL A 1 168 ? 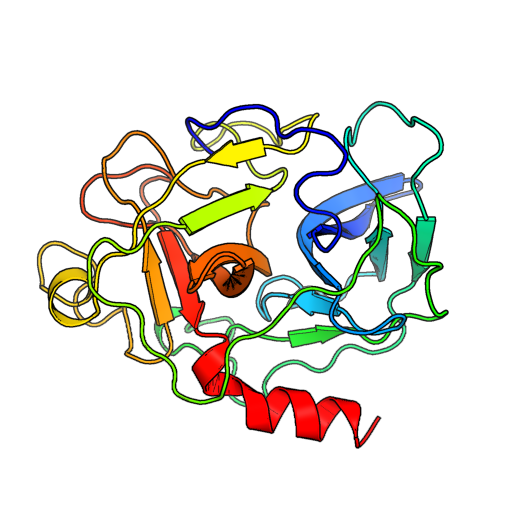-17.277 19.391 49.907 0.50 8.34 183 VAL A CA 1
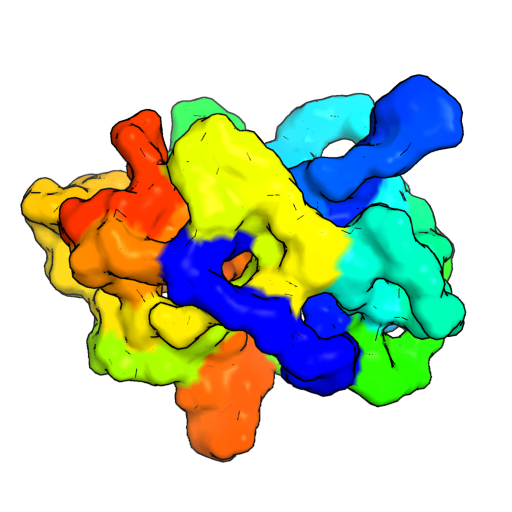ATOM 1463 C CA B VAL A 1 168 ? -17.308 19.412 49.925 0.50 7.79 183 VAL A CA 1
ATOM 1464 C C A VAL A 1 168 ? -16.982 18.851 51.271 0.50 8.67 183 VAL A C 1
ATOM 1465 C C B VAL A 1 168 ? -16.993 18.867 51.287 0.50 8.57 183 VAL A C 1
ATOM 1466 O O A VAL A 1 168 ? -17.890 18.372 52.011 0.50 11.40 183 VAL A O 1
ATOM 1467 O O B VAL A 1 168 ? -17.893 18.391 52.037 0.50 11.26 183 VAL A O 1
ATOM 1474 N N . LYS A 1 169 ? -15.726 19.012 51.662 1.00 8.01 184 LYS A N 1
ATOM 1475 C CA . LYS A 1 169 ? -15.183 18.563 52.924 1.00 8.58 184 LYS A CA 1
ATOM 1476 C C . LYS A 1 169 ? -14.700 19.775 53.742 1.00 7.98 184 LYS A C 1
ATOM 1477 O O . LYS A 1 169 ? -14.442 20.854 53.211 1.00 7.65 184 LYS A O 1
ATOM 1483 N N A ASN A 1 170 ? -14.486 19.554 55.044 0.50 8.75 185 ASN A N 1
ATOM 1484 N N B ASN A 1 170 ? -14.498 19.590 55.068 0.50 8.47 185 ASN A N 1
ATOM 1485 C CA A ASN A 1 170 ? -13.971 20.614 55.898 0.50 9.42 185 ASN A CA 1
ATOM 1486 C CA B ASN A 1 170 ? -13.976 20.706 55.936 0.50 8.64 185 ASN A CA 1
ATOM 1487 C C A ASN A 1 170 ? -12.541 20.979 55.607 0.50 8.18 185 ASN A C 1
ATOM 1488 C C B ASN A 1 170 ? -12.539 20.998 55.609 0.50 8.08 185 ASN A C 1
ATOM 1489 O O A ASN A 1 170 ? -12.075 22.021 56.102 0.50 8.98 185 ASN A O 1
ATOM 1490 O O B ASN A 1 170 ? -12.064 22.025 56.100 0.50 8.95 185 ASN A O 1
ATOM 1499 N N . SER A 1 171 ? -11.842 20.186 54.800 1.00 7.78 186 SER A N 1
ATOM 1500 C CA . SER A 1 171 ? -10.487 20.502 54.331 1.00 7.89 186 SER A CA 1
ATOM 1501 C C . SER A 1 171 ? -10.507 21.384 53.078 1.00 6.57 186 SER A C 1
ATOM 1502 O O . SER A 1 171 ? -9.435 21.557 52.468 1.00 6.85 186 SER A O 1
ATOM 1505 N N . MET A 1 172 ? -11.649 21.928 52.728 1.00 6.26 187 MET A N 1
ATOM 1506 C CA . MET A 1 172 ? -11.825 22.788 51.578 1.00 5.86 187 MET A CA 1
ATOM 1507 C C . MET A 1 172 ? -12.411 24.136 52.033 1.00 5.74 187 MET A C 1
ATOM 1508 O O . MET A 1 172 ? -13.061 24.221 53.087 1.00 6.97 187 MET A O 1
ATOM 1513 N N . VAL A 1 173 ? -12.185 25.144 51.201 1.00 5.72 188 VAL A N 1
ATOM 1514 C CA . VAL A 1 173 ? -12.840 26.455 51.328 1.00 5.94 188 VAL A CA 1
ATOM 1515 C C . VAL A 1 173 ? -13.704 26.631 50.093 1.00 5.58 188 VAL A C 1
ATOM 1516 O O . VAL A 1 173 ? -13.224 26.406 48.970 1.00 6.91 188 VAL A O 1
ATOM 1520 N N . CYS A 1 174 ? -14.937 27.081 50.253 1.00 5.86 189 CYS A N 1
ATOM 1521 C CA . CYS A 1 174 ? -15.791 27.482 49.148 1.00 5.89 189 CYS A CA 1
ATOM 1522 C C . CYS A 1 174 ? -15.836 29.000 49.076 1.00 5.45 189 CYS A C 1
ATOM 1523 O O . CYS A 1 174 ? -15.850 29.661 50.126 1.00 6.05 189 CYS A O 1
ATOM 1526 N N . ALA A 1 175 ? -15.955 29.538 47.866 1.00 5.52 190 ALA A N 1
ATOM 1527 C CA . ALA A 1 175 ? -16.097 30.988 47.743 1.00 5.60 190 ALA A CA 1
ATOM 1528 C C . ALA A 1 175 ? -16.895 31.285 46.494 1.00 5.85 190 ALA A C 1
ATOM 1529 O O . ALA A 1 175 ? -16.725 30.635 45.447 1.00 6.93 190 ALA A O 1
ATOM 1531 N N . GLY A 1 176 ? -17.738 32.318 46.579 1.00 6.60 191 GLY A N 1
ATOM 1532 C CA . GLY A 1 176 ? -18.525 32.749 45.442 1.00 7.52 191 GLY A CA 1
ATOM 1533 C C . GLY A 1 176 ? -19.804 32.040 45.321 1.00 8.46 191 GLY A C 1
ATOM 1534 O O . GLY A 1 176 ? -20.577 32.013 46.347 1.00 12.27 191 GLY A O 1
ATOM 1535 N N A GLY A 1 177 ? -19.904 31.421 44.142 0.50 9.28 192 GLY A N 1
ATOM 1536 N N B GLY A 1 177 ? -20.297 31.512 44.236 0.50 10.94 192 GLY A N 1
ATOM 1537 C CA A GLY A 1 177 ? -21.312 30.980 43.811 0.50 11.42 192 GLY A CA 1
ATOM 1538 C CA B GLY A 1 177 ? -21.604 30.778 44.283 0.50 10.78 192 GLY A CA 1
ATOM 1539 C C A GLY A 1 177 ? -22.502 31.937 43.597 0.50 11.05 192 GLY A C 1
ATOM 1540 C C B GLY A 1 177 ? -22.968 31.545 44.236 0.50 12.83 192 GLY A C 1
ATOM 1541 O O A GLY A 1 177 ? -23.635 31.512 43.627 0.50 12.18 192 GLY A O 1
ATOM 1542 O O B GLY A 1 177 ? -24.070 30.918 44.282 0.50 12.22 192 GLY A O 1
ATOM 1543 N N A ASP A 1 178 ? -22.233 33.196 43.329 0.50 10.81 193 ASP A N 1
ATOM 1544 N N B ASP A 1 178 ? -22.895 32.818 43.880 0.50 8.52 193 ASP A N 1
ATOM 1545 C CA A ASP A 1 178 ? -23.315 34.087 42.949 0.50 11.45 193 ASP A CA 1
ATOM 1546 C CA B ASP A 1 178 ? -24.078 33.525 43.419 0.50 8.45 193 ASP A CA 1
ATOM 1547 C C A ASP A 1 178 ? -23.971 33.760 41.588 0.50 11.92 193 ASP A C 1
ATOM 1548 C C B ASP A 1 178 ? -24.187 33.474 41.895 0.50 8.88 193 ASP A C 1
ATOM 1549 O O A ASP A 1 178 ? -25.081 34.162 41.335 0.50 12.32 193 ASP A O 1
ATOM 1550 O O B ASP A 1 178 ? -25.027 34.159 41.307 0.50 11.05 193 ASP A O 1
ATOM 1559 N N A GLY A 1 179 ? -23.238 33.107 40.697 0.50 9.82 194 GLY A N 1
ATOM 1560 N N B GLY A 1 179 ? -23.318 32.686 41.272 0.50 9.41 194 GLY A N 1
ATOM 1561 C CA A GLY A 1 179 ? -23.589 32.905 39.302 0.50 9.34 194 GLY A CA 1
ATOM 1562 C CA B GLY A 1 179 ? -23.359 32.460 39.863 0.50 10.07 194 GLY A CA 1
ATOM 1563 C C A GLY A 1 179 ? -22.951 33.910 38.379 0.50 8.60 194 GLY A C 1
ATOM 1564 C C B GLY A 1 179 ? -22.813 33.555 38.963 0.50 9.53 194 GLY A C 1
ATOM 1565 O O A GLY A 1 179 ? -23.162 33.843 37.150 0.50 10.56 194 GLY A O 1
ATOM 1566 O O B GLY A 1 179 ? -22.927 33.432 37.769 0.50 9.69 194 GLY A O 1
ATOM 1567 N N A VAL A 1 180 ? -22.128 34.811 38.911 0.50 8.86 195 VAL A N 1
ATOM 1568 N N B VAL A 1 180 ? -22.214 34.594 39.578 0.50 7.83 195 VAL A N 1
ATOM 1569 C CA A VAL A 1 180 ? -21.542 35.873 38.070 0.50 9.68 195 VAL A CA 1
ATOM 1570 C CA B VAL A 1 180 ? -21.699 35.702 38.781 0.50 7.49 195 VAL A CA 1
ATOM 1571 C C A VAL A 1 180 ? -20.019 35.722 38.142 0.50 8.52 195 VAL A C 1
ATOM 1572 C C B VAL A 1 180 ? -20.220 35.623 38.453 0.50 7.43 195 VAL A C 1
ATOM 1573 O O A VAL A 1 180 ? -19.421 35.694 36.997 0.50 9.44 195 VAL A O 1
ATOM 1574 O O B VAL A 1 180 ? -19.799 35.714 37.389 0.50 8.52 195 VAL A O 1
ATOM 1581 N N . ARG A 1 181 ? -19.407 35.543 39.409 1.00 7.68 196 ARG A N 1
ATOM 1582 C CA . ARG A 1 181 ? -17.977 35.498 39.378 1.00 6.40 196 ARG A CA 1
ATOM 1583 C C . ARG A 1 181 ? -17.500 34.147 39.892 1.00 6.17 196 ARG A C 1
ATOM 1584 O O . ARG A 1 181 ? -18.095 33.572 40.803 1.00 7.04 196 ARG A O 1
ATOM 1592 N N . SER A 1 182 ? -16.374 33.654 39.333 1.00 5.84 197 SER A N 1
ATOM 1593 C CA . SER A 1 182 ? -15.918 32.327 39.721 1.00 5.92 197 SER A CA 1
ATOM 1594 C C . SER A 1 182 ? -14.509 32.097 39.204 1.00 5.35 197 SER A C 1
ATOM 1595 O O . SER A 1 182 ? -14.030 32.761 38.306 1.00 5.82 197 SER A O 1
ATOM 1598 N N . GLY A 1 183 ? -13.883 31.038 39.749 1.00 5.41 198 GLY A N 1
ATOM 1599 C CA . GLY A 1 183 ? -12.765 30.436 39.042 1.00 5.25 198 GLY A CA 1
ATOM 1600 C C . GLY A 1 183 ? -13.252 29.668 37.804 1.00 5.34 198 GLY A C 1
ATOM 1601 O O . GLY A 1 183 ? -14.441 29.422 37.621 1.00 5.91 198 GLY A O 1
ATOM 1602 N N . CYS A 1 184 ? -12.275 29.252 36.995 1.00 5.60 199 CYS A N 1
ATOM 1603 C CA . CYS A 1 184 ? -12.575 28.460 35.813 1.00 5.71 199 CYS A CA 1
ATOM 1604 C C . CYS A 1 184 ? -11.340 27.684 35.426 1.00 6.33 199 CYS A C 1
ATOM 1605 O O . CYS A 1 184 ? -10.283 27.816 36.071 1.00 7.51 199 CYS A O 1
ATOM 1608 N N . GLN A 1 185 ? -11.453 26.804 34.434 1.00 6.56 200 GLN A N 1
ATOM 1609 C CA . GLN A 1 185 ? -10.301 25.972 34.074 1.00 6.24 200 GLN A CA 1
ATOM 1610 C C . GLN A 1 185 ? -9.111 26.852 33.756 1.00 5.71 200 GLN A C 1
ATOM 1611 O O . GLN A 1 185 ? -9.193 27.858 33.058 1.00 7.54 200 GLN A O 1
ATOM 1617 N N . GLY A 1 186 ? -7.958 26.440 34.277 1.00 5.51 201 GLY A N 1
ATOM 1618 C CA . GLY A 1 186 ? -6.731 27.222 34.146 1.00 5.44 201 GLY A CA 1
ATOM 1619 C C . GLY A 1 186 ? -6.439 28.092 35.350 1.00 5.20 201 GLY A C 1
ATOM 1620 O O . GLY A 1 186 ? -5.308 28.586 35.479 1.00 5.58 201 GLY A O 1
ATOM 1621 N N . ASP A 1 187 ? -7.426 28.273 36.253 1.00 5.11 202 ASP A N 1
ATOM 1622 C CA . ASP A 1 187 ? -7.179 28.896 37.538 1.00 4.96 202 ASP A CA 1
ATOM 1623 C C . ASP A 1 187 ? -6.708 27.917 38.597 1.00 4.73 202 ASP A C 1
ATOM 1624 O O . ASP A 1 187 ? -6.129 28.329 39.604 1.00 4.90 202 ASP A O 1
ATOM 1629 N N . SER A 1 188 ? -6.998 26.622 38.382 1.00 5.20 203 SER A N 1
ATOM 1630 C CA . SER A 1 188 ? -6.647 25.547 39.290 1.00 5.27 203 SER A CA 1
ATOM 1631 C C . SER A 1 188 ? -5.219 25.716 39.768 1.00 4.76 203 SER A C 1
ATOM 1632 O O . SER A 1 188 ? -4.313 26.064 38.994 1.00 5.19 203 SER A O 1
ATOM 1635 N N . GLY A 1 189 ? -5.019 25.425 41.051 1.00 4.70 204 GLY A N 1
ATOM 1636 C CA . GLY A 1 189 ? -3.690 25.520 41.643 1.00 4.92 204 GLY A CA 1
ATOM 1637 C C . GLY A 1 189 ? -3.343 26.879 42.187 1.00 4.78 204 GLY A C 1
ATOM 1638 O O . GLY A 1 189 ? -2.427 26.981 43.012 1.00 5.49 204 GLY A O 1
ATOM 1639 N N . GLY A 1 190 ? -4.021 27.913 41.687 1.00 4.62 205 GLY A N 1
ATOM 1640 C CA . GLY A 1 190 ? -3.723 29.257 42.128 1.00 4.62 205 GLY A CA 1
ATOM 1641 C C . GLY A 1 190 ? -4.358 29.608 43.450 1.00 4.61 205 GLY A C 1
ATOM 1642 O O . GLY A 1 190 ? -5.051 28.809 44.101 1.00 5.20 205 GLY A O 1
ATOM 1643 N N . PRO A 1 191 ? -4.119 30.848 43.879 1.00 5.41 206 PRO A N 1
ATOM 1644 C CA . PRO A 1 191 ? -4.531 31.299 45.192 1.00 5.44 206 PRO A CA 1
ATOM 1645 C C . PRO A 1 191 ? -5.992 31.779 45.266 1.00 5.27 206 PRO A C 1
ATOM 1646 O O . PRO A 1 191 ? -6.550 32.346 44.337 1.00 6.26 206 PRO A O 1
ATOM 1650 N N . LEU A 1 192 ? -6.519 31.636 46.484 1.00 5.19 207 LEU A N 1
ATOM 1651 C CA . LEU A 1 192 ? -7.601 32.457 47.026 1.00 4.94 207 LEU A CA 1
ATOM 1652 C C . LEU A 1 192 ? -6.941 33.311 48.110 1.00 4.74 207 LEU A C 1
ATOM 1653 O O . LEU A 1 192 ? -6.438 32.769 49.099 1.00 5.13 207 LEU A O 1
ATOM 1658 N N . HIS A 1 193 ? -6.935 34.632 47.900 1.00 4.98 208 HIS A N 1
ATOM 1659 C CA . HIS A 1 193 ? -6.288 35.565 48.804 1.00 4.82 208 HIS A CA 1
ATOM 1660 C C . HIS A 1 193 ? -7.380 36.176 49.698 1.00 4.78 208 HIS A C 1
ATOM 1661 O O . HIS A 1 193 ? -8.330 36.741 49.167 1.00 5.99 208 HIS A O 1
ATOM 1668 N N . CYS A 1 194 ? -7.234 36.079 51.012 1.00 5.16 209 CYS A N 1
ATOM 1669 C CA . CYS A 1 194 ? -8.278 36.583 51.902 1.00 5.53 209 CYS A CA 1
ATOM 1670 C C . CYS A 1 194 ? -7.668 37.613 52.834 1.00 5.78 209 CYS A C 1
ATOM 1671 O O . CYS A 1 194 ? -6.573 37.437 53.357 1.00 6.48 209 CYS A O 1
ATOM 1674 N N . LEU A 1 195 ? -8.413 38.702 53.016 1.00 6.85 210 LEU A N 1
ATOM 1675 C CA . LEU A 1 195 ? -7.964 39.828 53.803 1.00 7.19 210 LEU A CA 1
ATOM 1676 C C . LEU A 1 195 ? -8.282 39.568 55.265 1.00 7.32 210 LEU A C 1
ATOM 1677 O O . LEU A 1 195 ? -9.457 39.427 55.640 1.00 8.76 210 LEU A O 1
ATOM 1682 N N . VAL A 1 196 ? -7.252 39.507 56.108 1.00 7.55 211 VAL A N 1
ATOM 1683 C CA . VAL A 1 196 ? -7.438 39.262 57.531 1.00 9.55 211 VAL A CA 1
ATOM 1684 C C . VAL A 1 196 ? -6.496 40.226 58.265 1.00 9.28 211 VAL A C 1
ATOM 1685 O O . VAL A 1 196 ? -5.302 40.250 58.042 1.00 9.17 211 VAL A O 1
ATOM 1689 N N . ASN A 1 197 ? -7.048 41.035 59.181 1.00 10.49 212 ASN A N 1
ATOM 1690 C CA . ASN A 1 197 ? -6.263 41.939 59.963 1.00 11.14 212 ASN A CA 1
ATOM 1691 C C . ASN A 1 197 ? -5.360 42.825 59.076 1.00 9.95 212 ASN A C 1
ATOM 1692 O O . ASN A 1 197 ? -4.218 43.102 59.422 1.00 10.35 212 ASN A O 1
ATOM 1697 N N . GLY A 1 198 ? -5.913 43.237 57.933 1.00 10.02 213 GLY A N 1
ATOM 1698 C CA . GLY A 1 198 ? -5.246 44.149 57.097 1.00 9.87 213 GLY A CA 1
ATOM 1699 C C . GLY A 1 198 ? -4.274 43.594 56.082 1.00 8.32 213 GLY A C 1
ATOM 1700 O O . GLY A 1 198 ? -3.781 44.380 55.282 1.00 8.98 213 GLY A O 1
ATOM 1701 N N . GLN A 1 199 ? -4.052 42.280 56.087 1.00 7.82 214 GLN A N 1
ATOM 1702 C CA . GLN A 1 199 ? -3.104 41.649 55.210 1.00 8.20 214 GLN A CA 1
ATOM 1703 C C . GLN A 1 199 ? -3.788 40.539 54.389 1.00 7.22 214 GLN A C 1
ATOM 1704 O O . GLN A 1 199 ? -4.567 39.781 54.982 1.00 8.30 214 GLN A O 1
ATOM 1710 N N . TYR A 1 200 ? -3.429 40.380 53.139 1.00 8.00 215 TYR A N 1
ATOM 1711 C CA . TYR A 1 200 ? -3.881 39.228 52.397 1.00 7.96 215 TYR A CA 1
ATOM 1712 C C . TYR A 1 200 ? -2.996 38.022 52.674 1.00 8.06 215 TYR A C 1
ATOM 1713 O O . TYR A 1 200 ? -1.775 38.095 52.614 1.00 10.02 215 TYR A O 1
ATOM 1722 N N . ALA A 1 201 ? -3.667 36.893 52.866 1.00 7.63 216 ALA A N 1
ATOM 1723 C CA . ALA A 1 201 ? -3.000 35.603 53.005 1.00 7.67 216 ALA A CA 1
ATOM 1724 C C . ALA A 1 201 ? -3.676 34.630 52.067 1.00 6.22 216 ALA A C 1
ATOM 1725 O O . ALA A 1 201 ? -4.860 34.765 51.736 1.00 5.98 216 ALA A O 1
ATOM 1727 N N . VAL A 1 202 ? -2.914 33.623 51.634 1.00 6.01 217 VAL A N 1
ATOM 1728 C CA . VAL A 1 202 ? -3.424 32.650 50.665 1.00 5.44 217 VAL A CA 1
ATOM 1729 C C . VAL A 1 202 ? -4.066 31.489 51.457 1.00 5.33 217 VAL A C 1
ATOM 1730 O O . VAL A 1 202 ? -3.406 30.610 51.989 1.00 6.36 217 VAL A O 1
ATOM 1734 N N . HIS A 1 203 ? -5.411 31.558 51.525 1.00 5.02 218 HIS A N 1
ATOM 1735 C CA . HIS A 1 203 ? -6.198 30.574 52.242 1.00 5.38 218 HIS A CA 1
ATOM 1736 C C . HIS A 1 203 ? -6.629 29.392 51.371 1.00 5.13 218 HIS A C 1
ATOM 1737 O O . HIS A 1 203 ? -7.051 28.360 51.930 1.00 5.59 218 HIS A O 1
ATOM 1744 N N . GLY A 1 204 ? -6.587 29.525 50.061 1.00 5.13 219 GLY A N 1
ATOM 1745 C CA . GLY A 1 204 ? -7.070 28.472 49.182 1.00 5.21 219 GLY A CA 1
ATOM 1746 C C . GLY A 1 204 ? -6.115 28.185 48.041 1.00 4.90 219 GLY A C 1
ATOM 1747 O O . GLY A 1 204 ? -5.410 29.075 47.563 1.00 5.58 219 GLY A O 1
ATOM 1748 N N . VAL A 1 205 ? -6.187 26.929 47.579 1.00 4.71 220 VAL A N 1
ATOM 1749 C CA . VAL A 1 205 ? -5.576 26.465 46.320 1.00 4.79 220 VAL A CA 1
ATOM 1750 C C . VAL A 1 205 ? -6.752 26.023 45.426 1.00 4.66 220 VAL A C 1
ATOM 1751 O O . VAL A 1 205 ? -7.478 25.092 45.778 1.00 4.97 220 VAL A O 1
ATOM 1755 N N . THR A 1 206 ? -6.961 26.693 44.299 1.00 4.76 221 THR A N 1
ATOM 1756 C CA . THR A 1 206 ? -8.138 26.403 43.483 1.00 4.84 221 THR A CA 1
ATOM 1757 C C . THR A 1 206 ? -8.161 24.931 43.087 1.00 4.82 221 THR A C 1
ATOM 1758 O O . THR A 1 206 ? -7.187 24.427 42.510 1.00 5.42 221 THR A O 1
ATOM 1762 N N . SER A 1 207 ? -9.291 24.255 43.353 1.00 4.84 222 SER A N 1
ATOM 1763 C CA . SER A 1 207 ? -9.379 22.823 43.114 1.00 5.40 222 SER A CA 1
ATOM 1764 C C . SER A 1 207 ? -10.432 22.456 42.065 1.00 5.48 222 SER A C 1
ATOM 1765 O O . SER A 1 207 ? -10.101 21.734 41.129 1.00 6.44 222 SER A O 1
ATOM 1768 N N . PHE A 1 208 ? -11.693 22.912 42.211 1.00 5.27 223 PHE A N 1
ATOM 1769 C CA . PHE A 1 208 ? -12.699 22.488 41.238 1.00 5.63 223 PHE A CA 1
ATOM 1770 C C . PHE A 1 208 ? -13.864 23.482 41.189 1.00 5.71 223 PHE A C 1
ATOM 1771 O O . PHE A 1 208 ? -14.147 24.222 42.116 1.00 5.89 223 PHE A O 1
ATOM 1779 N N . VAL A 1 209 ? -14.541 23.398 40.030 1.00 6.56 224 VAL A N 1
ATOM 1780 C CA . VAL A 1 209 ? -15.818 24.020 39.777 1.00 6.46 224 VAL A CA 1
ATOM 1781 C C . VAL A 1 209 ? -16.771 22.931 39.283 1.00 7.53 224 VAL A C 1
ATOM 1782 O O . VAL A 1 209 ? -16.389 21.777 39.086 1.00 9.05 224 VAL A O 1
ATOM 1786 N N A SER A 1 210 ? -18.042 23.289 39.110 0.50 8.06 225 SER A N 1
ATOM 1787 N N B SER A 1 210 ? -18.039 23.291 39.119 0.50 8.06 225 SER A N 1
ATOM 1788 C CA A SER A 1 210 ? -19.025 22.340 38.657 0.50 9.06 225 SER A CA 1
ATOM 1789 C CA B SER A 1 210 ? -19.015 22.325 38.665 0.50 9.06 225 SER A CA 1
ATOM 1790 C C A SER A 1 210 ? -18.716 21.814 37.265 0.50 9.83 225 SER A C 1
ATOM 1791 C C B SER A 1 210 ? -18.772 21.833 37.256 0.50 9.87 225 SER A C 1
ATOM 1792 O O A SER A 1 210 ? -18.279 22.532 36.409 0.50 11.25 225 SER A O 1
ATOM 1793 O O B SER A 1 210 ? -18.303 22.554 36.397 0.50 11.25 225 SER A O 1
ATOM 1798 N N A ARG A 1 211 ? -19.165 20.581 37.022 0.50 10.91 226 ARG A N 1
ATOM 1799 N N B ARG A 1 211 ? -19.188 20.585 37.018 0.50 10.91 226 ARG A N 1
ATOM 1800 C CA A ARG A 1 211 ? -19.139 19.969 35.708 0.50 11.39 226 ARG A CA 1
ATOM 1801 C CA B ARG A 1 211 ? -19.136 19.958 35.708 0.50 11.40 226 ARG A CA 1
ATOM 1802 C C A ARG A 1 211 ? -19.983 20.746 34.717 0.50 11.69 226 ARG A C 1
ATOM 1803 C C B ARG A 1 211 ? -19.994 20.726 34.717 0.50 11.62 226 ARG A C 1
ATOM 1804 O O A ARG A 1 211 ? -19.820 20.630 33.526 0.50 14.69 226 ARG A O 1
ATOM 1805 O O B ARG A 1 211 ? -19.819 20.630 33.525 0.50 14.69 226 ARG A O 1
ATOM 1820 N N . LEU A 1 212 ? -21.012 21.390 35.211 1.00 11.12 227 LEU A N 1
ATOM 1821 C CA . LEU A 1 212 ? -21.978 22.186 34.383 1.00 12.83 227 LEU A CA 1
ATOM 1822 C C . LEU A 1 212 ? -21.523 23.532 33.979 1.00 14.09 227 LEU A C 1
ATOM 1823 O O . LEU A 1 212 ? -21.964 24.055 32.955 1.00 17.74 227 LEU A O 1
ATOM 1828 N N . GLY A 1 213 ? -20.560 24.091 34.640 1.00 11.27 228 GLY A N 1
ATOM 1829 C CA . GLY A 1 213 ? -20.041 25.353 34.273 1.00 10.47 228 GLY A CA 1
ATOM 1830 C C . GLY A 1 213 ? -19.259 25.982 35.411 1.00 9.25 228 GLY A C 1
ATOM 1831 O O . GLY A 1 213 ? -19.257 25.542 36.556 1.00 10.63 228 GLY A O 1
ATOM 1832 N N . CYS A 1 214 ? -18.492 27.016 35.048 1.00 7.67 229 CYS A N 1
ATOM 1833 C CA . CYS A 1 214 ? -17.658 27.686 36.034 1.00 7.14 229 CYS A CA 1
ATOM 1834 C C . CYS A 1 214 ? -18.434 28.526 37.013 1.00 7.41 229 CYS A C 1
ATOM 1835 O O . CYS A 1 214 ? -18.327 28.294 38.248 1.00 8.45 229 CYS A O 1
ATOM 1838 N N . ASN A 1 215 ? -19.220 29.472 36.510 1.00 8.12 230 ASN A N 1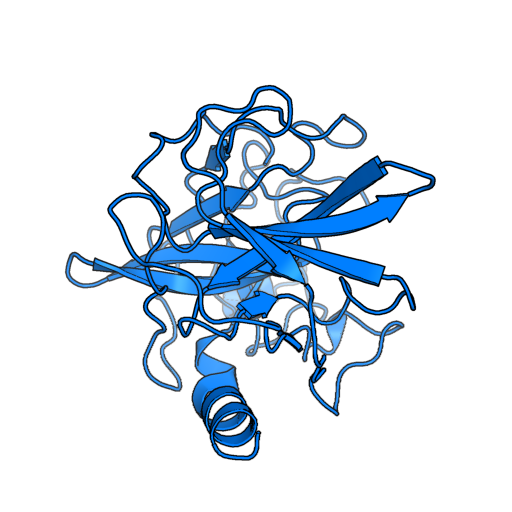
ATOM 1839 C CA . ASN A 1 215 ? -20.038 30.365 37.332 1.00 8.04 230 ASN A CA 1
ATOM 1840 C C . ASN A 1 215 ? -21.454 29.854 37.377 1.00 8.61 230 ASN A C 1
ATOM 1841 O O . ASN A 1 215 ? -22.207 30.055 36.450 1.00 12.48 230 ASN A O 1
ATOM 1846 N N . VAL A 1 216 ? -21.779 29.111 38.399 1.00 10.49 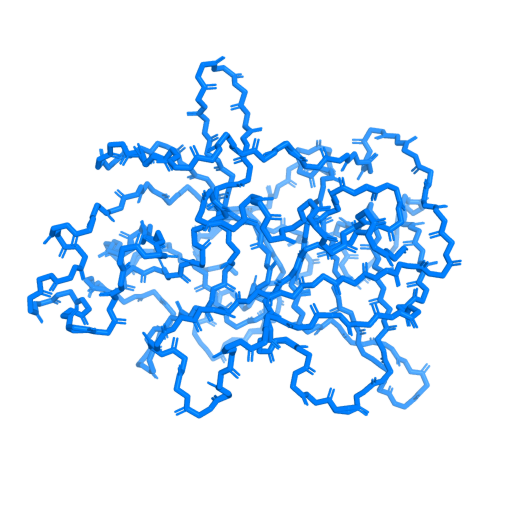231 VAL A N 1
ATOM 1847 C CA . VAL A 1 216 ? -23.060 28.419 38.497 1.00 11.32 231 VAL A CA 1
ATOM 1848 C C . VAL A 1 216 ? -23.559 28.687 39.872 1.00 10.82 231 VAL A C 1
ATOM 1849 O O . VAL A 1 216 ? -22.856 28.480 40.868 1.00 10.67 231 VAL A O 1
ATOM 1853 N N . THR A 1 217 ? -24.774 29.234 39.977 1.00 11.85 232 THR A N 1
ATOM 1854 C CA . THR A 1 217 ? -25.337 29.555 41.270 1.00 12.69 232 THR A CA 1
ATOM 1855 C C . THR A 1 217 ? -25.434 28.321 42.147 1.00 11.52 232 THR A C 1
ATOM 1856 O O . THR A 1 217 ? -25.850 27.276 41.718 1.00 11.95 232 THR A O 1
ATOM 1860 N N . ARG A 1 218 ? -25.010 28.496 43.399 1.00 11.75 233 ARG A N 1
ATOM 1861 C CA . ARG A 1 218 ? -24.989 27.444 44.412 1.00 10.89 233 ARG A CA 1
ATOM 1862 C C . ARG A 1 218 ? -23.960 26.358 44.138 1.00 9.84 233 ARG A C 1
ATOM 1863 O O . ARG A 1 218 ? -23.935 25.336 44.789 1.00 11.22 233 ARG A O 1
ATOM 1871 N N . LYS A 1 219 ? -23.015 26.663 43.227 1.00 9.29 234 LYS A N 1
ATOM 1872 C CA . LYS A 1 219 ? -21.810 25.811 43.063 1.00 8.61 234 LYS A CA 1
ATOM 1873 C C . LYS A 1 219 ? -20.601 26.758 43.149 1.00 7.74 234 LYS A C 1
ATOM 1874 O O . LYS A 1 219 ? -19.923 27.061 42.161 1.00 8.05 234 LYS A O 1
ATOM 1880 N N . PRO A 1 220 ? -20.313 27.284 44.361 1.00 6.99 235 PRO A N 1
ATOM 1881 C CA . PRO A 1 220 ? -19.145 28.119 44.559 1.00 6.79 235 PRO A CA 1
ATOM 1882 C C . PRO A 1 220 ? -17.882 27.408 44.091 1.00 5.93 235 PRO A C 1
ATOM 1883 O O . PRO A 1 220 ? -17.790 26.189 44.084 1.00 6.93 235 PRO A O 1
ATOM 1887 N N . THR A 1 221 ? -16.875 28.210 43.736 1.00 5.79 236 THR A N 1
ATOM 1888 C CA . THR A 1 221 ? -15.580 27.637 43.448 1.00 5.34 236 THR A CA 1
ATOM 1889 C C . THR A 1 221 ? -15.036 26.975 44.739 1.00 5.11 236 THR A C 1
ATOM 1890 O O . THR A 1 221 ? -15.211 27.534 45.823 1.00 5.55 236 THR A O 1
ATOM 1894 N N . VAL A 1 222 ? -14.404 25.823 44.564 1.00 5.07 237 VAL A N 1
ATOM 1895 C CA . VAL A 1 222 ? -13.909 25.062 45.709 1.00 5.09 237 VAL A CA 1
ATOM 1896 C C . VAL A 1 222 ? -12.387 25.033 45.669 1.00 4.55 237 VAL A C 1
ATOM 1897 O O . VAL A 1 222 ? -11.775 24.771 44.611 1.00 5.24 237 VAL A O 1
ATOM 1901 N N . PHE A 1 223 ? -11.807 25.285 46.825 1.00 4.87 238 PHE A N 1
ATOM 1902 C CA . PHE A 1 223 ? -10.375 25.407 47.013 1.00 4.75 238 PHE A CA 1
ATOM 1903 C C . PHE A 1 223 ? -9.935 24.408 48.090 1.00 4.91 238 PHE A C 1
ATOM 1904 O O . PHE A 1 223 ? -10.644 24.179 49.067 1.00 5.52 238 PHE A O 1
ATOM 1912 N N . THR A 1 224 ? -8.716 23.879 47.952 1.00 5.05 239 THR A N 1
ATOM 1913 C CA . THR A 1 224 ? -8.121 23.197 49.079 1.00 5.09 239 THR A CA 1
ATOM 1914 C C . THR A 1 224 ? -7.828 24.235 50.178 1.00 5.24 239 THR A C 1
ATOM 1915 O O . THR A 1 224 ? -7.293 25.303 49.870 1.00 5.44 239 THR A O 1
ATOM 1919 N N . ARG A 1 225 ? -8.170 23.903 51.417 1.00 5.51 240 ARG A N 1
ATOM 1920 C CA . ARG A 1 225 ? -7.951 24.828 52.533 1.00 5.76 240 ARG A CA 1
ATOM 1921 C C . ARG A 1 225 ? -6.490 24.735 52.957 1.00 5.85 240 ARG A C 1
ATOM 1922 O O . ARG A 1 225 ? -6.063 23.746 53.558 1.00 6.37 240 ARG A O 1
ATOM 1930 N N . VAL A 1 226 ? -5.709 25.776 52.629 1.00 5.60 241 VAL A N 1
ATOM 1931 C CA . VAL A 1 226 ? -4.286 25.785 52.922 1.00 5.74 241 VAL A CA 1
ATOM 1932 C C . VAL A 1 226 ? -4.025 25.508 54.390 1.00 6.10 241 VAL A C 1
ATOM 1933 O O . VAL A 1 226 ? -3.073 24.798 54.742 1.00 6.92 241 VAL A O 1
ATOM 1937 N N . SER A 1 227 ? -4.850 26.111 55.268 1.00 6.24 242 SER A N 1
ATOM 1938 C CA . SER A 1 227 ? -4.589 25.984 56.688 1.00 7.07 242 SER A CA 1
ATOM 1939 C C . SER A 1 227 ? -4.787 24.560 57.234 1.00 7.37 242 SER A C 1
ATOM 1940 O O . SER A 1 227 ? -4.404 24.290 58.380 1.00 8.57 242 SER A O 1
ATOM 1943 N N . ALA A 1 228 ? -5.329 23.656 56.429 1.00 7.04 243 ALA A N 1
ATOM 1944 C CA . ALA A 1 228 ? -5.421 22.233 56.802 1.00 7.98 243 ALA A CA 1
ATOM 1945 C C . ALA A 1 228 ? -4.146 21.474 56.560 1.00 8.54 243 ALA A C 1
ATOM 1946 O O . ALA A 1 228 ? -4.050 20.333 56.980 1.00 9.98 243 ALA A O 1
ATOM 1948 N N . TYR A 1 229 ? -3.169 22.109 55.888 1.00 7.53 244 TYR A N 1
ATOM 1949 C CA . TYR A 1 229 ? -1.978 21.436 55.378 1.00 8.08 244 TYR A CA 1
ATOM 1950 C C . TYR A 1 229 ? -0.689 22.141 55.783 1.00 7.57 244 TYR A C 1
ATOM 1951 O O . TYR A 1 229 ? 0.366 21.870 55.204 1.00 8.41 244 TYR A O 1
ATOM 1960 N N . ILE A 1 230 ? -0.730 23.026 56.775 1.00 8.28 245 ILE A N 1
ATOM 1961 C CA . ILE A 1 230 ? 0.492 23.738 57.172 1.00 8.37 245 ILE A CA 1
ATOM 1962 C C . ILE A 1 230 ? 1.601 22.795 57.613 1.00 8.55 245 ILE A C 1
ATOM 1963 O O . ILE A 1 230 ? 2.760 22.945 57.244 1.00 8.80 245 ILE A O 1
ATOM 1968 N N . SER A 1 231 ? 1.257 21.797 58.455 1.00 9.21 246 SER A N 1
ATOM 1969 C CA . SER A 1 231 ? 2.263 20.917 58.931 1.00 10.38 246 SER A CA 1
ATOM 1970 C C . SER A 1 231 ? 2.833 20.078 57.776 1.00 9.25 246 SER A C 1
ATOM 1971 O O . SER 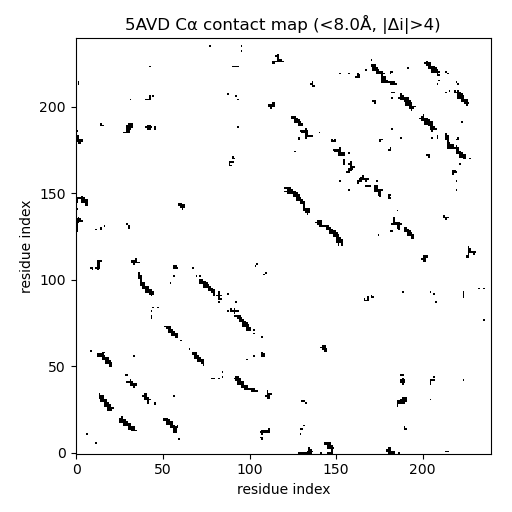A 1 231 ? 4.042 19.846 57.683 1.00 9.85 246 SER A O 1
ATOM 1974 N N . TRP A 1 232 ? 1.942 19.600 56.860 1.00 8.67 247 TRP A N 1
ATOM 1975 C CA . TRP A 1 232 ? 2.396 18.885 55.707 1.00 8.97 247 TRP A CA 1
ATOM 1976 C C . TRP A 1 232 ? 3.354 19.699 54.855 1.00 7.96 247 TRP A C 1
ATOM 1977 O O . TRP A 1 232 ? 4.435 19.212 54.468 1.00 8.84 247 TRP A O 1
ATOM 1988 N N . ILE A 1 233 ? 2.988 20.940 54.558 1.00 8.04 248 ILE A N 1
ATOM 1989 C CA . ILE A 1 233 ? 3.831 21.828 53.756 1.00 8.29 248 ILE A CA 1
ATOM 1990 C C . ILE A 1 233 ? 5.198 21.987 54.414 1.00 9.07 248 ILE A C 1
ATOM 1991 O O . ILE A 1 233 ? 6.230 21.827 53.767 1.00 9.88 248 ILE A O 1
ATOM 1996 N N . ASN A 1 234 ? 5.195 22.305 55.707 1.00 9.64 249 ASN A N 1
ATOM 1997 C CA . ASN A 1 234 ? 6.466 22.524 56.382 1.00 10.99 249 ASN A CA 1
ATOM 1998 C C . ASN A 1 234 ? 7.291 21.247 56.442 1.00 10.38 249 ASN A C 1
ATOM 1999 O O . ASN A 1 234 ? 8.551 21.330 56.270 1.00 11.09 249 ASN A O 1
ATOM 2004 N N . ASN A 1 235 ? 6.664 20.109 56.606 1.00 9.90 250 ASN A N 1
ATOM 2005 C CA . ASN A 1 235 ? 7.418 18.857 56.625 1.00 10.47 250 ASN A CA 1
ATOM 2006 C C . ASN A 1 235 ? 8.023 18.544 55.270 1.00 10.07 250 ASN A C 1
ATOM 2007 O O . ASN A 1 235 ? 9.149 18.049 55.198 1.00 11.66 250 ASN A O 1
ATOM 2012 N N . VAL A 1 236 ? 7.273 18.760 54.184 1.00 9.40 251 VAL A N 1
ATOM 2013 C CA . VAL A 1 236 ? 7.849 18.509 52.844 1.00 9.42 251 VAL A CA 1
ATOM 2014 C C . VAL A 1 236 ? 9.044 19.410 52.621 1.00 9.68 251 VAL A C 1
ATOM 2015 O O . VAL A 1 236 ? 10.103 18.966 52.151 1.00 10.98 251 VAL A O 1
ATOM 2019 N N . ILE A 1 237 ? 8.918 20.708 52.924 1.00 9.65 252 ILE A N 1
ATOM 2020 C CA . ILE A 1 237 ? 10.013 21.628 52.623 1.00 10.58 252 ILE A CA 1
ATOM 2021 C C . ILE A 1 237 ? 11.239 21.271 53.500 1.00 11.84 252 ILE A C 1
ATOM 2022 O O . ILE A 1 237 ? 12.380 21.280 52.988 1.00 13.25 252 ILE A O 1
ATOM 2027 N N . ALA A 1 238 ? 11.028 20.962 54.763 1.00 12.47 253 ALA A N 1
ATOM 2028 C CA . ALA A 1 238 ? 12.157 20.654 55.673 1.00 13.78 253 ALA A CA 1
ATOM 2029 C C . ALA A 1 238 ? 12.893 19.383 55.215 1.00 14.72 253 ALA A C 1
ATOM 2030 O O . ALA A 1 238 ? 14.046 19.237 55.487 1.00 17.39 253 ALA A O 1
ATOM 2032 N N A SER A 1 239 ? 12.154 18.432 54.651 0.50 16.38 254 SER A N 1
ATOM 2033 N N B SER A 1 239 ? 12.157 18.432 54.662 0.50 15.87 254 SER A N 1
ATOM 2034 C CA A SER A 1 239 ? 12.739 17.176 54.168 0.50 34.41 254 SER A CA 1
ATOM 2035 C CA B SER A 1 239 ? 12.717 17.176 54.158 0.50 20.69 254 SER A CA 1
ATOM 2036 C C A SER A 1 239 ? 13.453 17.243 52.830 0.50 29.21 254 SER A C 1
ATOM 2037 C C B SER A 1 239 ? 13.490 17.264 52.851 0.50 28.06 254 SER A C 1
ATOM 2038 O O A SER A 1 239 ? 13.967 16.218 52.365 0.50 40.08 254 SER A O 1
ATOM 2039 O O B SER A 1 239 ? 13.977 16.228 52.377 0.50 41.40 254 SER A O 1
ATOM 2044 N N . ASN A 1 240 ? 13.229 18.330 52.101 1.00 14.26 255 ASN A N 1
ATOM 2045 C CA . ASN A 1 240 ? 13.669 18.414 50.705 1.00 13.85 255 ASN A CA 1
ATOM 2046 C C . ASN A 1 240 ? 14.466 19.735 50.458 1.00 15.43 255 ASN A C 1
ATOM 2047 O O . ASN A 1 240 ? 14.395 20.338 49.398 1.00 15.06 255 ASN A O 1
#

Foldseek 3Di:
DAQWDFDDLLPQQQKKFKWFDDPPDIGTFEIWGAAFLFKTKFFQLSPPDPTWIKIWGSDFFQVDDDPRIDIWGFDDKAQQPPDDNVQCLVPSGMIMTGTPDGHDDDSNHDGFAADAAPDFDDFFFWKKQKFQAAHWWVHDGHRGITIDTWGWHHPVLCCDPLAVNSSHDNQKIFTHQQLHDFDHGSHGTTFIWTADPRGTHGQWGFRDFDPVTTRHHRHTGMTGGRSNCVVVVVVVVVVD

B-factor: mean 10.91, std 7.21, range [3.13, 92.11]

GO terms:
  GO:0005576 extracellular region (C, EXP)
  GO:0004252 serine-type endopeptidase activity (F, EXP)
  GO:0005515 protein binding (F, IPI)

Solvent-accessible surface area: 10498 Å² total; per-residue (Å²): 1,6,40,26,84,98,5,130,139,82,49,25,30,7,4,0,0,0,11,55,123,36,67,126,61,89,31,18,23,6,1,0,1,0,2,88,73,32,5,0,0,0,0,0,54,5,13,55,127,182,64,68,9,46,0,0,0,6,16,5,26,45,107,127,113,55,71,31,24,45,100,8,31,30,104,100,70,31,50,20,106,160,32,73,78,138,62,52,24,42,4,70,1,0,0,0,0,79,3,47,114,72,7,90,63,61,69,71,0,73,66,14,62,42,12,195,56,48,43,102,25,78,68,98,16,54,0,56,0,0,1,0,0,27,48,165,51,141,39,138,62,8,106,28,7,25,38,4,82,1,28,7,19,47,104,78,64,0,27,44,115,67,53,35,14,103,41,3,71,79,29,15,16,3,0,16,12,72,22,94,64,2,0,3,97,11,0,16,0,0,0,0,6,0,71,58,150,70,104,84,7,3,6,0,1,4,6,23,24,10,237,147,7,1,45,37,65,114,53,0,1,0,0,3,27,0,3,44,12,30,77,38,2,68,97,12,30,91,85,65

Nearest PDB structures (foldseek):
  1hay-assembly1_B  TM=1.002E+00  e=7.096E-49  Sus scrofa
  1esa-assembly1_A  TM=1.002E+00  e=2.103E-48  Sus scrofa
  1eai-assembly1_A  TM=9.895E-01  e=3.919E-44  Sus scrofa
  1bru-assembly1_P  TM=9.909E-01  e=3.314E-36  Sus scrofa
  1fon-assembly1_B  TM=8.950E-01  e=1.215E-27  Bos taurus